Protein AF-0000000087522070 (afdb_homodimer)

Radius of gyration: 18.37 Å; Cα contacts (8 Å, |Δi|>4): 332; chains: 2; bounding box: 36×65×59 Å

Structure (mmCIF, N/CA/C/O backbone):
data_AF-0000000087522070-model_v1
#
loop_
_entity.id
_entity.type
_entity.pdbx_description
1 polymer 'Uncharacterized protein'
#
loop_
_atom_site.group_PDB
_atom_site.id
_atom_site.type_symbol
_atom_site.label_atom_id
_atom_site.label_alt_id
_atom_site.label_comp_id
_atom_site.label_asym_id
_atom_site.label_entity_id
_atom_site.label_seq_id
_atom_site.pdbx_PDB_ins_code
_atom_site.Cartn_x
_atom_site.Cartn_y
_atom_site.Cartn_z
_atom_site.occupancy
_atom_site.B_iso_or_equiv
_atom_site.auth_seq_id
_atom_site.auth_comp_id
_atom_site.auth_asym_id
_atom_site.auth_atom_id
_atom_site.pdbx_PDB_model_num
ATOM 1 N N . MET A 1 1 ? -22.328 -17.422 -13.617 1 18.83 1 MET A N 1
ATOM 2 C CA . MET A 1 1 ? -21.781 -16.062 -13.703 1 18.83 1 MET A CA 1
ATOM 3 C C . MET A 1 1 ? -21.109 -15.672 -12.391 1 18.83 1 MET A C 1
ATOM 5 O O . MET A 1 1 ? -21.766 -15.609 -11.344 1 18.83 1 MET A O 1
ATOM 9 N N . ALA A 1 2 ? -19.875 -16.109 -12.094 1 23.11 2 ALA A N 1
ATOM 10 C CA . ALA A 1 2 ? -19.172 -16.266 -10.82 1 23.11 2 ALA A CA 1
ATOM 11 C C . ALA A 1 2 ? -19 -14.914 -10.117 1 23.11 2 ALA A C 1
ATOM 13 O O . ALA A 1 2 ? -18.578 -13.938 -10.734 1 23.11 2 ALA A O 1
ATOM 14 N N . LYS A 1 3 ? -19.859 -14.688 -9.141 1 23.34 3 LYS A N 1
ATOM 15 C CA . LYS A 1 3 ? -19.906 -13.516 -8.273 1 23.34 3 LYS A CA 1
ATOM 16 C C . LYS A 1 3 ? -18.531 -13.172 -7.719 1 23.34 3 LYS A C 1
ATOM 18 O O . LYS A 1 3 ? -17.938 -13.961 -6.977 1 23.34 3 LYS A O 1
ATOM 23 N N . LYS A 1 4 ? -17.734 -12.531 -8.609 1 26.5 4 LYS A N 1
ATOM 24 C CA . LYS A 1 4 ? -16.391 -12.031 -8.398 1 26.5 4 LYS A CA 1
ATOM 25 C C . LYS A 1 4 ? -16.266 -11.312 -7.059 1 26.5 4 LYS A C 1
ATOM 27 O O . LYS A 1 4 ? -17.047 -10.391 -6.773 1 26.5 4 LYS A O 1
ATOM 32 N N . ASP A 1 5 ? -15.977 -12.016 -6.102 1 26.84 5 ASP A N 1
ATOM 33 C CA . ASP A 1 5 ? -15.844 -11.641 -4.699 1 26.84 5 ASP A CA 1
ATOM 34 C C . ASP A 1 5 ? -15.188 -10.266 -4.559 1 26.84 5 ASP A C 1
ATOM 36 O O . ASP A 1 5 ? -14.055 -10.07 -5.004 1 26.84 5 ASP A O 1
ATOM 40 N N . ASP A 1 6 ? -16.031 -9.25 -4.695 1 24.86 6 ASP A N 1
ATOM 41 C CA . ASP A 1 6 ? -15.891 -7.82 -4.426 1 24.86 6 ASP A CA 1
ATOM 42 C C . ASP A 1 6 ? -15.125 -7.578 -3.127 1 24.86 6 ASP A C 1
ATOM 44 O O . ASP A 1 6 ? -15.609 -7.914 -2.045 1 24.86 6 ASP A O 1
ATOM 48 N N . MET A 1 7 ? -13.883 -7.949 -3.012 1 27.05 7 MET A N 1
ATOM 49 C CA . MET A 1 7 ? -13.055 -7.539 -1.882 1 27.05 7 MET A CA 1
ATOM 50 C C . MET A 1 7 ? -13.438 -6.141 -1.407 1 27.05 7 MET A C 1
ATOM 52 O O . MET A 1 7 ? -13.281 -5.168 -2.146 1 27.05 7 MET A O 1
ATOM 56 N N . GLU A 1 8 ? -14.484 -6.074 -0.801 1 26.08 8 GLU A N 1
ATOM 57 C CA . GLU A 1 8 ? -15.016 -4.867 -0.175 1 26.08 8 GLU A CA 1
ATOM 58 C C . GLU A 1 8 ? -13.914 -4.09 0.541 1 26.08 8 GLU A C 1
ATOM 60 O O . GLU A 1 8 ? -13.312 -4.59 1.49 1 26.08 8 GLU A O 1
ATOM 65 N N . GLU A 1 9 ? -12.961 -3.459 -0.173 1 29.98 9 GLU A N 1
ATOM 66 C CA . GLU A 1 9 ? -12.047 -2.43 0.304 1 29.98 9 GLU A CA 1
ATOM 67 C C . GLU A 1 9 ? -12.742 -1.469 1.262 1 29.98 9 GLU A C 1
ATOM 69 O O . GLU A 1 9 ? -13.781 -0.902 0.93 1 29.98 9 GLU A O 1
ATOM 74 N N . ILE A 1 10 ? -12.703 -1.774 2.447 1 28.06 10 ILE A N 1
ATOM 75 C CA . ILE A 1 10 ? -13.234 -0.831 3.424 1 28.06 10 ILE A CA 1
ATOM 76 C C . ILE A 1 10 ? -12.742 0.579 3.098 1 28.06 10 ILE A C 1
ATOM 78 O O . ILE A 1 10 ? -11.555 0.88 3.24 1 28.06 10 ILE A O 1
ATOM 82 N N . ILE A 1 11 ? -13.23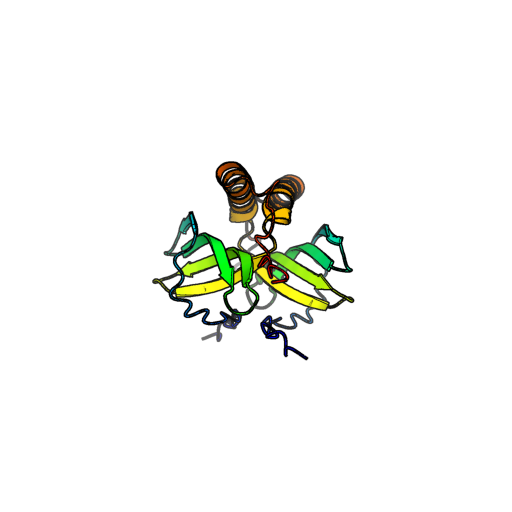4 1.045 2.021 1 30.27 11 ILE A N 1
ATOM 83 C CA . ILE A 1 11 ? -13.07 2.453 1.676 1 30.27 11 ILE A CA 1
ATOM 84 C C . ILE A 1 11 ? -13.703 3.326 2.76 1 30.27 11 ILE A C 1
ATOM 86 O O . ILE A 1 11 ? -14.922 3.316 2.945 1 30.27 11 ILE A O 1
ATOM 90 N N . ALA A 1 12 ? -13.125 3.371 3.838 1 29.05 12 ALA A N 1
ATOM 91 C CA . ALA A 1 12 ? -13.656 4.484 4.621 1 29.05 12 ALA A CA 1
ATOM 92 C C . ALA A 1 12 ? -13.875 5.715 3.746 1 29.05 12 ALA A C 1
ATOM 94 O O . ALA A 1 12 ? -13.031 6.047 2.908 1 29.05 12 ALA A O 1
ATOM 95 N N . ASP A 1 13 ? -15.055 5.898 3.322 1 31.75 13 ASP A N 1
ATOM 96 C CA . ASP A 1 13 ? -15.516 7.133 2.693 1 31.75 13 ASP A CA 1
ATOM 97 C C . ASP A 1 13 ? -14.875 8.352 3.35 1 31.75 13 ASP A C 1
ATOM 99 O O . ASP A 1 13 ? -15.352 8.828 4.383 1 31.75 13 ASP A O 1
ATOM 103 N N . ILE A 1 14 ? -13.586 8.438 3.49 1 34.44 14 ILE A N 1
ATOM 104 C CA . ILE A 1 14 ? -13.125 9.75 3.938 1 34.44 14 ILE A CA 1
ATOM 105 C C . ILE A 1 14 ? -13.734 10.844 3.057 1 34.44 14 ILE A C 1
ATOM 107 O O . ILE A 1 14 ? -13.43 10.922 1.865 1 34.44 14 ILE A O 1
ATOM 111 N N . ASP A 1 15 ? -14.938 11.023 2.947 1 35.97 15 ASP A N 1
ATOM 112 C CA . ASP A 1 15 ? -15.562 12.227 2.412 1 35.97 15 ASP A CA 1
ATOM 113 C C . ASP A 1 15 ? -14.672 13.445 2.623 1 35.97 15 ASP A C 1
ATOM 115 O O . ASP A 1 15 ? -15.156 14.578 2.703 1 35.97 15 ASP A O 1
ATOM 119 N N . ASP A 1 16 ? -13.422 13.383 3.258 1 41.25 16 ASP A N 1
ATOM 120 C CA . ASP A 1 16 ? -12.867 14.641 3.729 1 41.25 16 ASP A CA 1
ATOM 121 C C . ASP A 1 16 ? -12.57 15.578 2.561 1 41.25 16 ASP A C 1
ATOM 123 O O . ASP A 1 16 ? -11.898 15.195 1.602 1 41.25 16 ASP A O 1
ATOM 127 N N . ASP A 1 17 ? -13.344 16.438 2.299 1 44.5 17 ASP A N 1
ATOM 128 C CA . ASP A 1 17 ? -13.164 17.703 1.6 1 44.5 17 ASP A CA 1
ATOM 129 C C . ASP A 1 17 ? -11.703 18.141 1.626 1 44.5 17 ASP A C 1
ATOM 131 O O . ASP A 1 17 ? -11.375 19.25 1.217 1 44.5 17 ASP A O 1
ATOM 135 N N . ASP A 1 18 ? -10.781 17.453 2.381 1 56.94 18 ASP A N 1
ATOM 136 C CA . ASP A 1 18 ? -9.461 18.062 2.545 1 56.94 18 ASP A CA 1
ATOM 137 C C . ASP A 1 18 ? -8.531 17.641 1.409 1 56.94 18 ASP A C 1
ATOM 139 O O . ASP A 1 18 ? -8.406 16.469 1.093 1 56.94 18 ASP A O 1
ATOM 143 N N . THR A 1 19 ? -8.305 18.531 0.502 1 72.12 19 THR A N 1
ATOM 144 C CA . THR A 1 19 ? -7.344 18.469 -0.592 1 72.12 19 THR A CA 1
ATOM 145 C C . THR A 1 19 ? -5.988 17.984 -0.09 1 72.12 19 THR A C 1
ATOM 147 O O . THR A 1 19 ? -5.41 18.578 0.825 1 72.12 19 THR A O 1
ATOM 150 N N . PRO A 1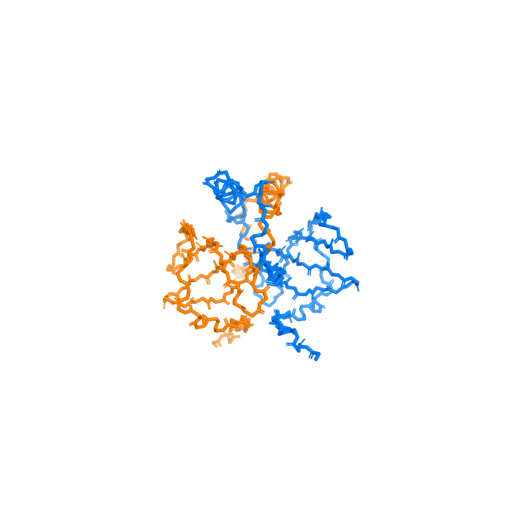 20 ? -5.625 16.875 -0.651 1 76.56 20 PRO A N 1
ATOM 151 C CA . PRO A 1 20 ? -4.289 16.422 -0.252 1 76.56 20 PRO A CA 1
ATOM 152 C C . PRO A 1 20 ? -3.213 17.484 -0.459 1 76.56 20 PRO A C 1
ATOM 154 O O . PRO A 1 20 ? -3.322 18.312 -1.369 1 76.56 20 PRO A O 1
ATOM 157 N N . THR A 1 21 ? -2.307 17.5 0.447 1 82.19 21 THR A N 1
ATOM 158 C CA . THR A 1 21 ? -1.188 18.438 0.354 1 82.19 21 THR A CA 1
ATOM 159 C C . THR A 1 21 ? -0.209 18 -0.731 1 82.19 21 THR A C 1
ATOM 161 O O . THR A 1 21 ? 0.577 18.812 -1.229 1 82.19 21 THR A O 1
ATOM 164 N N . ALA A 1 22 ? -0.174 16.75 -1.068 1 90.19 22 ALA A N 1
ATOM 165 C CA . ALA A 1 22 ? 0.637 16.172 -2.143 1 90.19 22 ALA A CA 1
ATOM 166 C C . ALA A 1 22 ? -0.07 14.992 -2.795 1 90.19 22 ALA A C 1
ATOM 168 O O . ALA A 1 22 ? -0.861 14.305 -2.148 1 90.19 22 ALA A O 1
ATOM 169 N N . TYR A 1 23 ? 0.266 14.859 -4.109 1 93.94 23 TYR A N 1
ATOM 170 C CA . TYR A 1 23 ? -0.464 13.844 -4.863 1 93.94 23 TYR A CA 1
ATOM 171 C C . TYR A 1 23 ? 0.323 13.414 -6.094 1 93.94 23 TYR A C 1
ATOM 173 O O . TYR A 1 23 ? 0.921 14.242 -6.781 1 93.94 23 TYR A O 1
ATOM 181 N N . THR A 1 24 ? 0.354 12.086 -6.34 1 95.75 24 THR A N 1
ATOM 182 C CA . THR A 1 24 ? 0.868 11.523 -7.59 1 95.75 24 THR A CA 1
ATOM 183 C C . THR A 1 24 ? 0.06 10.305 -8.008 1 95.75 24 THR A C 1
ATOM 185 O O . THR A 1 24 ? -0.548 9.633 -7.168 1 95.75 24 THR A O 1
ATOM 188 N N . GLU A 1 25 ? 0.059 10.039 -9.328 1 95.06 25 GLU A N 1
ATOM 189 C CA . GLU A 1 25 ? -0.688 8.898 -9.852 1 95.06 25 GLU A CA 1
ATOM 190 C C . GLU A 1 25 ? 0.214 7.977 -10.664 1 95.06 25 GLU A C 1
ATOM 192 O O . GLU A 1 25 ? 1.204 8.422 -11.25 1 95.06 25 GLU A O 1
ATOM 197 N N . ILE A 1 26 ? -0.117 6.688 -10.586 1 95.25 26 ILE A N 1
ATOM 198 C CA . ILE A 1 26 ? 0.488 5.645 -11.406 1 95.25 26 ILE A CA 1
ATOM 199 C C . ILE A 1 26 ? -0.576 5.008 -12.297 1 95.25 26 ILE A C 1
ATOM 201 O O . ILE A 1 26 ? -1.51 4.371 -11.805 1 95.25 26 ILE A O 1
ATOM 205 N N . LYS A 1 27 ? -0.344 5.152 -13.586 1 94.25 27 LYS A N 1
ATOM 206 C CA . LYS A 1 27 ? -1.288 4.527 -14.508 1 94.25 27 LYS A CA 1
ATOM 207 C C . LYS A 1 27 ? -1.027 3.027 -14.625 1 94.25 27 LYS A C 1
ATOM 209 O O . LYS A 1 27 ? 0.114 2.604 -14.82 1 94.25 27 LYS A O 1
ATOM 214 N N . MET A 1 28 ? -1.994 2.061 -14.477 1 90.25 28 MET A N 1
ATOM 215 C CA . MET A 1 28 ? -1.871 0.606 -14.508 1 90.25 28 MET A CA 1
ATOM 216 C C . MET A 1 28 ? -2.49 0.039 -15.781 1 90.25 28 MET A C 1
ATOM 218 O O . MET A 1 28 ? -2.291 -1.133 -16.109 1 90.25 28 MET A O 1
ATOM 222 N N . GLY A 1 29 ? -3.371 0.728 -16.516 1 86.69 29 GLY A N 1
ATOM 223 C CA . GLY A 1 29 ? -4.109 0.242 -17.672 1 86.69 29 GLY A CA 1
ATOM 224 C C . GLY A 1 29 ? -5.535 -0.156 -17.344 1 86.69 29 GLY A C 1
ATOM 225 O O . GLY A 1 29 ? -5.898 -0.275 -16.172 1 86.69 29 GLY A O 1
ATOM 226 N N . GLY A 1 30 ? -6.441 -0.301 -18.344 1 91.25 30 GLY A N 1
ATOM 227 C CA . GLY A 1 30 ? -7.824 -0.722 -18.188 1 91.25 30 GLY A CA 1
ATOM 228 C C . GLY A 1 30 ? -8.656 0.24 -17.359 1 91.25 30 GLY A C 1
ATOM 229 O O . GLY A 1 30 ? -9.555 -0.177 -16.641 1 91.25 30 GLY A O 1
ATOM 230 N N . GLY A 1 31 ? -8.219 1.461 -17.266 1 93.19 31 GLY A N 1
ATOM 231 C CA . GLY A 1 31 ? -8.969 2.457 -16.516 1 93.19 31 GLY A CA 1
ATOM 232 C C . GLY A 1 31 ? -8.594 2.504 -15.047 1 93.19 31 GLY A C 1
ATOM 233 O O . GLY A 1 31 ? -9.172 3.266 -14.281 1 93.19 31 GLY A O 1
ATOM 234 N N . TRP A 1 32 ? -7.613 1.713 -14.711 1 93.31 32 TRP A N 1
ATOM 235 C CA . TRP A 1 32 ? -7.16 1.685 -13.32 1 93.31 32 TRP A CA 1
ATOM 236 C C . TRP A 1 32 ? -5.949 2.594 -13.133 1 93.31 32 TRP A C 1
ATOM 238 O O . TRP A 1 32 ? -5.121 2.738 -14.031 1 93.31 32 TRP A O 1
ATOM 248 N N . TYR A 1 33 ? -5.859 3.227 -11.906 1 94.88 33 TYR A N 1
ATOM 249 C CA . TYR A 1 33 ? -4.625 3.885 -11.492 1 94.88 33 TYR A CA 1
ATOM 250 C C . TYR A 1 33 ? -4.426 3.771 -9.984 1 94.88 33 TYR A C 1
ATOM 252 O O . TYR A 1 33 ? -5.379 3.512 -9.242 1 94.88 33 TYR A O 1
ATOM 260 N N . MET A 1 34 ? -3.24 3.842 -9.57 1 96.56 34 MET A N 1
ATOM 261 C CA . MET A 1 34 ? -2.896 4.02 -8.164 1 96.56 34 MET A CA 1
ATOM 262 C C . MET A 1 34 ? -2.568 5.477 -7.859 1 96.56 34 MET A C 1
ATOM 264 O O . MET A 1 34 ? -2.037 6.188 -8.711 1 96.56 34 MET A O 1
ATOM 268 N N . ALA A 1 35 ? -2.941 5.879 -6.73 1 96.38 35 ALA A N 1
ATOM 269 C CA . ALA A 1 35 ? -2.586 7.227 -6.293 1 96.38 35 ALA A CA 1
ATOM 270 C C . ALA A 1 35 ? -1.882 7.195 -4.938 1 96.38 35 ALA A C 1
ATOM 272 O O . ALA A 1 35 ? -2.164 6.328 -4.105 1 96.38 35 ALA A O 1
ATOM 273 N N . ILE A 1 36 ? -0.966 8.062 -4.766 1 97.5 36 ILE A N 1
ATOM 274 C CA . ILE A 1 36 ? -0.305 8.336 -3.492 1 97.5 36 ILE A CA 1
ATOM 275 C C . ILE A 1 36 ? -0.569 9.773 -3.074 1 97.5 36 ILE A C 1
ATOM 277 O O . ILE A 1 36 ? -0.371 10.703 -3.861 1 97.5 36 ILE A O 1
ATOM 281 N N . SER A 1 37 ? -1.023 9.93 -1.915 1 96.5 37 SER A N 1
ATOM 282 C CA . SER A 1 37 ? -1.329 11.281 -1.464 1 96.5 37 SER A CA 1
ATOM 283 C C . SER A 1 37 ? -0.924 11.484 -0.008 1 96.5 37 SER A C 1
ATOM 285 O O . SER A 1 37 ? -0.853 10.523 0.761 1 96.5 37 SER A O 1
ATOM 287 N N . LEU A 1 38 ? -0.618 12.68 0.302 1 94.94 38 LEU A N 1
ATOM 288 C CA . LEU A 1 38 ? -0.453 13.109 1.688 1 94.94 38 LEU A CA 1
ATOM 289 C C . LEU A 1 38 ? -1.742 13.719 2.225 1 94.94 38 LEU A C 1
ATOM 291 O O . LEU A 1 38 ? -2.184 14.766 1.743 1 94.94 38 LEU A O 1
ATOM 295 N N . GLU A 1 39 ? -2.268 13.031 3.223 1 90.88 39 GLU A N 1
ATOM 296 C CA . GLU A 1 39 ? -3.566 13.414 3.768 1 90.88 39 GLU A CA 1
ATOM 297 C C . GLU A 1 39 ? -3.439 13.898 5.207 1 90.88 39 GLU A C 1
ATOM 299 O O . GLU A 1 39 ? -2.412 13.688 5.855 1 90.88 39 GLU A O 1
ATOM 304 N N . ARG A 1 40 ? -4.48 14.562 5.594 1 86.69 40 ARG A N 1
ATOM 305 C CA . ARG A 1 40 ? -4.559 15.008 6.984 1 86.69 40 ARG A CA 1
ATOM 306 C C . ARG A 1 40 ? -5.879 14.578 7.617 1 86.69 40 ARG A C 1
ATOM 308 O O . ARG A 1 40 ? -6.941 14.727 7.008 1 86.69 40 ARG A O 1
ATOM 315 N N . SER A 1 41 ? -5.727 13.969 8.758 1 81.44 41 SER A N 1
ATOM 316 C CA . SER A 1 41 ? -6.914 13.617 9.523 1 81.44 41 SER A CA 1
ATOM 317 C C . SER A 1 41 ? -7.301 14.727 10.492 1 81.44 41 SER A C 1
ATOM 319 O O . SER A 1 41 ? -6.516 15.094 11.367 1 81.44 41 SER A O 1
ATOM 321 N N . GLU A 1 42 ? -8.445 15.258 10.367 1 76.31 42 GLU A N 1
ATOM 322 C CA . GLU A 1 42 ? -8.922 16.281 11.297 1 76.31 42 GLU A CA 1
ATOM 323 C C . GLU A 1 42 ? -9.203 15.68 12.672 1 76.31 42 GLU A C 1
ATOM 325 O O . GLU A 1 42 ? -8.961 16.328 13.695 1 76.31 42 GLU A O 1
ATOM 330 N N . ARG A 1 43 ? -9.773 14.523 12.625 1 81.31 43 ARG A N 1
ATOM 331 C CA . ARG A 1 43 ? -10.148 13.859 13.867 1 81.31 43 ARG A CA 1
ATOM 332 C C . ARG A 1 43 ? -8.922 13.609 14.742 1 81.31 43 ARG A C 1
ATOM 334 O O . ARG A 1 43 ? -8.977 13.812 15.953 1 81.31 43 ARG A O 1
ATOM 341 N N . PHE A 1 44 ? -7.816 13.273 14.195 1 76.75 44 PHE A N 1
ATOM 342 C CA . PHE A 1 44 ? -6.641 12.883 14.969 1 76.75 44 PHE A CA 1
ATOM 343 C C . PHE A 1 44 ? -5.539 13.93 14.844 1 76.75 44 PHE A C 1
ATOM 345 O O . PHE A 1 44 ? -4.484 13.805 15.469 1 76.75 44 PHE A O 1
ATOM 352 N N . ASP A 1 45 ? -5.852 14.922 14.008 1 81.44 45 ASP A N 1
ATOM 353 C CA . ASP A 1 45 ? -4.871 15.969 13.75 1 81.44 45 ASP A CA 1
ATOM 354 C C . ASP A 1 45 ? -3.52 15.375 13.359 1 81.44 45 ASP A C 1
ATOM 356 O O . ASP A 1 45 ? -2.49 15.727 13.938 1 81.44 45 ASP A O 1
ATOM 360 N N . LYS A 1 46 ? -3.539 14.367 12.438 1 84.19 46 LYS A N 1
ATOM 361 C CA . LYS A 1 46 ? -2.332 13.688 11.969 1 84.19 46 LYS A CA 1
ATOM 362 C C . LYS A 1 46 ? -2.293 13.625 10.445 1 84.19 46 LYS A C 1
ATOM 364 O O . LYS A 1 46 ? -3.34 13.594 9.797 1 84.19 46 LYS A O 1
ATOM 369 N N . GLU A 1 47 ? -1.093 13.641 10.008 1 88.88 47 GLU A N 1
ATOM 370 C CA . GLU A 1 47 ? -0.879 13.438 8.578 1 88.88 47 GLU A CA 1
ATOM 371 C C . GLU A 1 47 ? -0.493 11.992 8.273 1 88.88 47 GLU A C 1
ATOM 373 O O . GLU A 1 47 ? 0.162 11.336 9.086 1 88.88 47 GLU A O 1
ATOM 378 N N . TYR A 1 48 ? -0.896 11.555 7.152 1 92.31 48 TYR A N 1
ATOM 379 C CA . TYR A 1 48 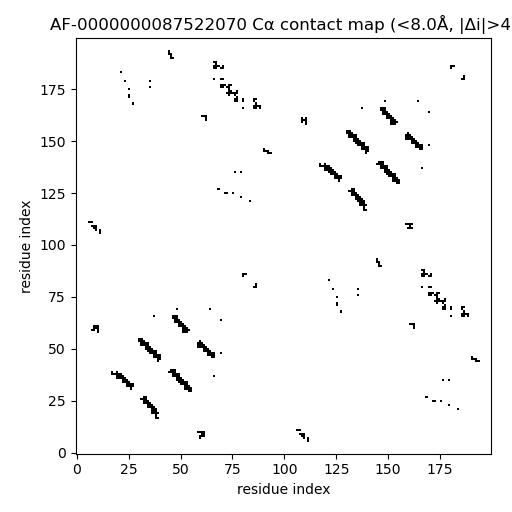? -0.552 10.203 6.73 1 92.31 48 TYR A CA 1
ATOM 380 C C . TYR A 1 48 ? -0.467 10.109 5.215 1 92.31 48 TYR A C 1
ATOM 382 O O . TYR A 1 48 ? -0.952 10.992 4.504 1 92.31 48 TYR A O 1
ATOM 390 N N . VAL A 1 49 ? 0.15 9.156 4.781 1 95.5 49 VAL A N 1
ATOM 391 C CA . VAL A 1 49 ? 0.195 8.836 3.359 1 95.5 49 VAL A CA 1
ATOM 392 C C . VAL A 1 49 ? -0.88 7.805 3.025 1 95.5 49 VAL A C 1
ATOM 394 O O . VAL A 1 49 ? -1.061 6.828 3.756 1 95.5 49 VAL A O 1
ATOM 397 N N . GLU A 1 50 ? -1.605 8.102 1.989 1 95.75 50 GLU A N 1
ATOM 398 C CA . GLU A 1 50 ? -2.588 7.141 1.495 1 95.75 50 GLU A CA 1
ATOM 399 C C . GLU A 1 50 ? -2.18 6.586 0.133 1 95.75 50 GLU A C 1
ATOM 401 O O . GLU A 1 50 ? -1.826 7.348 -0.772 1 95.75 50 GLU A O 1
ATOM 406 N N . ILE A 1 51 ? -2.137 5.273 -0.006 1 97.06 51 ILE A N 1
ATOM 407 C CA . ILE A 1 51 ? -2.066 4.582 -1.29 1 97.06 51 ILE A CA 1
ATOM 408 C C . ILE A 1 51 ? -3.455 4.086 -1.686 1 97.06 51 ILE A C 1
ATOM 410 O O . ILE A 1 51 ? -4.133 3.422 -0.898 1 97.06 51 ILE A O 1
ATOM 414 N N . SER A 1 52 ? -3.887 4.41 -2.877 1 96.31 52 SER A N 1
ATOM 415 C CA . SER A 1 52 ? -5.223 3.977 -3.277 1 96.31 52 SER A CA 1
ATOM 416 C C . SER A 1 52 ? -5.219 3.418 -4.695 1 96.31 52 SER A C 1
ATOM 418 O O . SER A 1 52 ? -4.336 3.738 -5.496 1 96.31 52 SER A O 1
ATOM 420 N N . LYS A 1 53 ? -6.094 2.555 -4.902 1 94.94 53 LYS A N 1
ATOM 421 C CA . LYS A 1 53 ? -6.457 2.1 -6.242 1 94.94 53 LYS A CA 1
ATOM 422 C C . LYS A 1 53 ? -7.781 2.709 -6.691 1 94.94 53 LYS A C 1
ATOM 424 O O . LYS A 1 53 ? -8.773 2.652 -5.961 1 94.94 53 LYS A O 1
ATOM 429 N N . GLU A 1 54 ? -7.75 3.193 -7.867 1 93.38 54 GLU A N 1
ATOM 430 C CA . GLU A 1 54 ? -8.922 3.947 -8.312 1 93.38 54 GLU A CA 1
ATOM 431 C C . GLU A 1 54 ? -9.328 3.549 -9.727 1 93.38 54 GLU A C 1
ATOM 433 O O . GLU A 1 54 ? -8.477 3.234 -10.562 1 93.38 54 GLU A O 1
ATOM 438 N N . ARG A 1 55 ? -10.625 3.512 -9.914 1 94 55 ARG A N 1
ATOM 439 C CA . ARG A 1 55 ? -11.211 3.285 -11.227 1 94 55 ARG A CA 1
ATOM 440 C C . ARG A 1 55 ? -12.539 4.031 -11.367 1 94 55 ARG A C 1
ATOM 442 O O . ARG A 1 55 ? -13.336 4.066 -10.438 1 94 55 ARG A O 1
ATOM 449 N N . ALA A 1 56 ? -12.742 4.617 -12.547 1 92.88 56 ALA A N 1
ATOM 450 C CA . ALA A 1 56 ? -13.977 5.332 -12.844 1 92.88 56 ALA A CA 1
ATOM 451 C C . ALA A 1 56 ? -14.273 6.391 -11.789 1 92.88 56 ALA A C 1
ATOM 453 O O . ALA A 1 56 ? -15.414 6.547 -11.352 1 92.88 56 ALA A O 1
ATOM 454 N N . GLY A 1 57 ? -13.258 7.008 -11.219 1 87.31 57 GLY A N 1
ATOM 455 C CA . GLY A 1 57 ? -13.383 8.141 -10.312 1 87.31 57 GLY A CA 1
ATOM 456 C C . GLY A 1 57 ? -13.648 7.734 -8.883 1 87.31 57 GLY A C 1
ATOM 457 O O . GLY A 1 57 ? -13.898 8.586 -8.023 1 87.31 57 GLY A O 1
ATOM 458 N N . LYS A 1 58 ? -13.547 6.414 -8.625 1 93.75 58 LYS A N 1
ATOM 459 C CA . LYS A 1 58 ? -13.836 5.922 -7.281 1 93.75 58 LYS A CA 1
ATOM 460 C C . LYS A 1 58 ? -12.664 5.117 -6.727 1 93.75 58 LYS A C 1
ATOM 462 O O . LYS A 1 58 ? -12.062 4.309 -7.441 1 93.75 58 LYS A O 1
ATOM 467 N N . LYS A 1 59 ? -12.414 5.371 -5.508 1 91.19 59 LYS A N 1
ATOM 468 C CA . LYS A 1 59 ? -11.414 4.566 -4.812 1 91.19 59 LYS A CA 1
ATOM 469 C C . LYS A 1 59 ? -11.969 3.189 -4.457 1 91.19 59 LYS A C 1
ATOM 471 O O . LYS A 1 59 ? -13.031 3.08 -3.846 1 91.19 59 LYS A O 1
ATOM 476 N N . ARG A 1 60 ? -11.219 2.215 -4.855 1 91.94 60 ARG A N 1
ATOM 477 C CA . ARG A 1 60 ? -11.68 0.851 -4.625 1 91.94 60 ARG A CA 1
ATOM 478 C C . ARG A 1 60 ? -10.906 0.196 -3.482 1 91.94 60 ARG A C 1
ATOM 480 O O . ARG A 1 60 ? -11.367 -0.79 -2.902 1 91.94 60 ARG A O 1
ATOM 487 N N . ALA A 1 61 ? -9.758 0.633 -3.252 1 92.81 61 ALA A N 1
ATOM 488 C CA . ALA A 1 61 ? -8.93 0.165 -2.146 1 92.81 61 ALA A CA 1
ATOM 489 C C . ALA A 1 61 ? -8.023 1.281 -1.629 1 92.81 61 ALA A C 1
ATOM 491 O O . ALA A 1 61 ? -7.676 2.201 -2.373 1 92.81 61 ALA A O 1
ATOM 492 N N . ARG A 1 62 ? -7.684 1.19 -0.352 1 95 62 ARG A N 1
ATOM 493 C CA . ARG A 1 62 ? -6.82 2.182 0.278 1 95 62 ARG A CA 1
ATOM 494 C C . ARG A 1 62 ? -5.895 1.529 1.301 1 95 62 ARG A C 1
ATOM 496 O O . ARG A 1 62 ? -6.254 0.53 1.925 1 95 62 ARG A O 1
ATOM 503 N N . PHE A 1 63 ? -4.793 2.143 1.451 1 95.69 63 PHE A N 1
ATOM 504 C CA . PHE A 1 63 ? -3.801 1.765 2.451 1 95.69 63 PHE A CA 1
ATOM 505 C C . PHE A 1 63 ? -3.102 2.996 3.014 1 95.69 63 PHE A C 1
ATOM 507 O O . PHE A 1 63 ? -2.498 3.77 2.266 1 95.69 63 PHE A O 1
ATOM 514 N N . ASN A 1 64 ? -3.24 3.117 4.23 1 93.75 64 ASN A N 1
ATOM 515 C CA . ASN A 1 64 ? -2.672 4.285 4.898 1 93.75 64 ASN A CA 1
ATOM 516 C C . ASN A 1 64 ? -1.439 3.918 5.719 1 93.75 64 ASN A C 1
ATOM 518 O O . ASN A 1 64 ? -1.413 2.873 6.371 1 93.75 64 ASN A O 1
ATOM 522 N N . LEU A 1 65 ? -0.478 4.883 5.676 1 92.69 65 LEU A N 1
ATOM 523 C CA . LEU A 1 65 ? 0.702 4.645 6.5 1 92.69 65 LEU A CA 1
ATOM 524 C C . LEU A 1 65 ? 1.299 5.961 6.984 1 92.69 65 LEU A C 1
ATOM 526 O O . LEU A 1 65 ? 1.027 7.02 6.41 1 92.69 65 LEU A O 1
ATOM 530 N N . SER A 1 66 ? 2.045 5.797 7.992 1 91.81 66 SER A N 1
ATOM 531 C CA . SER A 1 66 ? 2.799 6.949 8.477 1 91.81 66 SER A CA 1
ATOM 532 C C . SER A 1 66 ? 3.787 7.445 7.426 1 91.81 66 SER A C 1
ATOM 534 O O . SER A 1 66 ? 4.445 6.645 6.758 1 91.81 66 SER A O 1
ATOM 536 N N . PRO A 1 67 ? 3.889 8.719 7.309 1 94.88 67 PRO A N 1
ATOM 537 C CA . PRO A 1 67 ? 4.809 9.273 6.316 1 94.88 67 PRO A CA 1
ATOM 538 C C . PRO A 1 67 ? 6.246 8.789 6.504 1 94.88 67 PRO A C 1
ATOM 540 O O . PRO A 1 67 ? 6.961 8.578 5.52 1 94.88 67 PRO A O 1
ATOM 543 N N . LYS A 1 68 ? 6.641 8.523 7.715 1 92.81 68 LYS A N 1
ATOM 544 C CA . LYS A 1 68 ? 8.023 8.156 8 1 92.81 68 LYS A CA 1
ATOM 545 C C . LYS A 1 68 ? 8.344 6.773 7.434 1 92.81 68 LYS A C 1
ATOM 547 O O . LYS A 1 68 ? 9.516 6.402 7.32 1 92.81 68 LYS A O 1
ATOM 552 N N . HIS A 1 69 ? 7.324 6.047 7.062 1 95.19 69 HIS A N 1
ATOM 553 C CA . HIS A 1 69 ? 7.559 4.688 6.59 1 95.19 69 HIS A CA 1
ATOM 554 C C . HIS A 1 69 ? 7.395 4.598 5.074 1 95.19 69 HIS A C 1
ATOM 556 O O . HIS A 1 69 ? 7.516 3.518 4.496 1 95.19 69 HIS A O 1
ATOM 562 N N . THR A 1 70 ? 7.156 5.676 4.445 1 97.12 70 THR A N 1
ATOM 563 C CA . THR A 1 70 ? 6.859 5.68 3.02 1 97.12 70 THR A CA 1
ATOM 564 C C . THR A 1 70 ? 8.062 5.211 2.213 1 97.12 70 THR A C 1
ATOM 566 O O . THR A 1 70 ? 7.953 4.301 1.387 1 97.12 70 THR A O 1
ATOM 569 N N . ARG A 1 71 ? 9.266 5.734 2.527 1 97.75 71 ARG A N 1
ATOM 570 C CA . ARG A 1 71 ? 10.469 5.375 1.775 1 97.75 71 ARG A CA 1
ATOM 571 C C . ARG A 1 71 ? 10.836 3.912 1.996 1 97.75 71 ARG A C 1
ATOM 573 O O . ARG A 1 71 ? 11.141 3.193 1.042 1 97.75 71 ARG A O 1
ATOM 580 N N . VAL A 1 72 ? 10.75 3.48 3.244 1 97.38 72 VAL A N 1
ATOM 581 C CA . VAL A 1 72 ? 11.18 2.121 3.559 1 97.38 72 VAL A CA 1
ATOM 582 C C . VAL A 1 72 ? 10.242 1.119 2.887 1 97.38 72 VAL A C 1
ATOM 584 O O . VAL A 1 72 ? 10.672 0.057 2.436 1 97.38 72 VAL A O 1
ATOM 587 N N . LEU A 1 73 ? 8.969 1.433 2.836 1 97.88 73 LEU A N 1
ATOM 588 C CA . LEU A 1 73 ? 8.055 0.563 2.104 1 97.88 73 LEU A CA 1
ATOM 589 C C . LEU A 1 73 ? 8.414 0.521 0.622 1 97.88 73 LEU A C 1
ATOM 591 O O . LEU A 1 73 ? 8.43 -0.551 0.012 1 97.88 73 LEU A O 1
ATOM 595 N N . GLY A 1 74 ? 8.664 1.675 0.036 1 98.5 74 GLY A N 1
ATOM 596 C CA . GLY A 1 74 ? 9.07 1.718 -1.359 1 98.5 74 GLY A CA 1
ATOM 597 C C . GLY A 1 74 ? 10.297 0.872 -1.649 1 98.5 74 GLY A C 1
ATOM 598 O O . GLY A 1 74 ? 10.305 0.094 -2.605 1 98.5 74 GLY A O 1
ATOM 599 N N . GLU A 1 75 ? 11.273 0.97 -0.804 1 98.38 75 GLU A N 1
ATOM 600 C CA . GLU A 1 75 ? 12.5 0.195 -0.958 1 98.38 75 GLU A CA 1
ATOM 601 C C . GLU A 1 75 ? 12.227 -1.302 -0.837 1 98.38 75 GLU A C 1
ATOM 603 O O . GLU A 1 75 ? 12.766 -2.1 -1.611 1 98.38 75 GLU A O 1
ATOM 608 N N . ALA A 1 76 ? 11.445 -1.637 0.084 1 98.31 76 ALA A N 1
ATOM 609 C CA . ALA A 1 76 ? 11.125 -3.045 0.299 1 98.31 76 ALA A CA 1
ATOM 610 C C . ALA A 1 76 ? 10.359 -3.619 -0.892 1 98.31 76 ALA A C 1
ATOM 612 O O . ALA A 1 76 ? 10.586 -4.77 -1.283 1 98.31 76 ALA A O 1
ATOM 613 N N . LEU A 1 77 ? 9.492 -2.834 -1.448 1 98.31 77 LEU A N 1
ATOM 614 C CA . LEU A 1 77 ? 8.734 -3.285 -2.611 1 98.31 77 LEU A CA 1
ATOM 615 C C . LEU A 1 77 ? 9.656 -3.525 -3.801 1 98.31 77 LEU A C 1
ATOM 617 O O . LEU A 1 77 ? 9.508 -4.516 -4.52 1 98.31 77 LEU A O 1
ATOM 621 N N . ILE A 1 78 ? 10.625 -2.648 -3.998 1 98.19 78 ILE A N 1
ATOM 622 C CA . ILE A 1 78 ? 11.57 -2.809 -5.098 1 98.19 78 ILE A CA 1
ATOM 623 C C . ILE A 1 78 ? 12.414 -4.066 -4.879 1 98.19 78 ILE A C 1
ATOM 625 O O . ILE A 1 78 ? 12.57 -4.883 -5.789 1 98.19 78 ILE A O 1
ATOM 629 N N . ARG A 1 79 ? 12.898 -4.203 -3.668 1 98.12 79 ARG A N 1
ATOM 630 C CA . ARG A 1 79 ? 13.688 -5.391 -3.355 1 98.12 79 ARG A CA 1
ATOM 631 C C . ARG A 1 79 ? 12.859 -6.66 -3.541 1 98.12 79 ARG A C 1
ATOM 633 O O . ARG A 1 79 ? 13.344 -7.648 -4.09 1 98.12 79 ARG A O 1
ATOM 640 N N . PHE A 1 80 ? 11.578 -6.648 -3.055 1 97.69 80 PHE A N 1
ATOM 641 C CA . PHE A 1 80 ? 10.688 -7.793 -3.176 1 97.69 80 PHE A CA 1
ATOM 642 C C . PHE A 1 80 ? 10.453 -8.148 -4.641 1 97.69 80 PHE A C 1
ATOM 644 O O . PHE A 1 80 ? 10.461 -9.32 -5.008 1 97.69 80 PHE A O 1
ATOM 651 N N . ALA A 1 81 ? 10.25 -7.141 -5.434 1 97.25 81 ALA A N 1
ATOM 652 C CA . ALA A 1 81 ? 10.062 -7.355 -6.867 1 97.25 81 ALA A CA 1
ATOM 653 C C . ALA A 1 81 ? 11.305 -7.98 -7.5 1 97.25 81 ALA A C 1
ATOM 655 O O . ALA A 1 81 ? 11.195 -8.906 -8.312 1 97.25 81 ALA A O 1
ATOM 656 N N . ASP A 1 82 ? 12.469 -7.508 -7.141 1 96.62 82 ASP A N 1
ATOM 657 C CA . ASP A 1 82 ? 13.719 -8.016 -7.676 1 96.62 82 ASP A CA 1
ATOM 658 C C . ASP A 1 82 ? 13.945 -9.469 -7.262 1 96.62 82 ASP A C 1
ATOM 660 O O . ASP A 1 82 ? 14.281 -10.32 -8.094 1 96.62 82 ASP A O 1
ATOM 664 N N . GLU A 1 83 ? 13.711 -9.719 -6.031 1 95.75 83 GLU A N 1
ATOM 665 C CA . GLU A 1 83 ? 13.992 -11.031 -5.477 1 95.75 83 GLU A CA 1
ATOM 666 C C . GLU A 1 83 ? 13.047 -12.086 -6.047 1 95.75 83 GLU A C 1
ATOM 668 O O . GLU A 1 83 ? 13.383 -13.273 -6.086 1 95.75 83 GLU A O 1
ATOM 673 N N . ASN A 1 84 ? 11.898 -11.641 -6.492 1 94.44 84 ASN A N 1
ATOM 674 C CA . ASN A 1 84 ? 10.906 -12.602 -6.957 1 94.44 84 ASN A CA 1
ATOM 675 C C . ASN A 1 84 ? 10.633 -12.445 -8.453 1 94.44 84 ASN A C 1
ATOM 677 O O . ASN A 1 84 ? 9.695 -13.047 -8.984 1 94.44 84 ASN A O 1
ATOM 681 N N . ASP A 1 85 ? 11.367 -11.688 -9.148 1 94.19 85 ASP A N 1
ATOM 682 C CA . ASP A 1 85 ? 11.312 -11.469 -10.594 1 94.19 85 ASP A CA 1
ATOM 683 C C . ASP A 1 85 ? 9.898 -11.078 -11.031 1 94.19 85 ASP A C 1
ATOM 685 O O . ASP A 1 85 ? 9.352 -11.656 -11.969 1 94.19 85 ASP A O 1
ATOM 689 N N . LEU A 1 86 ? 9.375 -10.039 -10.32 1 95 86 LEU A N 1
ATOM 690 C CA . LEU A 1 86 ? 7.973 -9.734 -10.555 1 95 86 LEU A CA 1
ATOM 691 C C . LEU A 1 86 ? 7.805 -8.898 -11.82 1 95 86 LEU A C 1
ATOM 693 O O . LEU A 1 86 ? 6.703 -8.797 -12.367 1 95 86 LEU A O 1
ATOM 697 N N . ASP A 1 87 ? 8.805 -8.312 -12.305 1 91.06 87 ASP A N 1
ATOM 698 C CA . ASP A 1 87 ? 8.727 -7.547 -13.547 1 91.06 87 ASP A CA 1
ATOM 699 C C . ASP A 1 87 ? 8.438 -8.461 -14.734 1 91.06 87 ASP A C 1
ATOM 701 O O . ASP A 1 87 ? 7.895 -8.023 -15.75 1 91.06 87 ASP A O 1
ATOM 705 N N . ASN A 1 88 ? 8.812 -9.68 -14.617 1 85.88 88 ASN A N 1
ATOM 706 C CA . ASN A 1 88 ? 8.594 -10.68 -15.656 1 85.88 88 ASN A CA 1
ATOM 707 C C . ASN A 1 88 ? 7.504 -11.672 -15.258 1 85.88 88 ASN A C 1
ATOM 709 O O . ASN A 1 88 ? 7.5 -12.812 -15.719 1 85.88 88 ASN A O 1
ATOM 713 N N . PHE A 1 89 ? 6.73 -11.172 -14.383 1 81.56 89 PHE A N 1
ATOM 714 C CA . PHE A 1 89 ? 5.715 -12.062 -13.82 1 81.56 89 PHE A CA 1
ATOM 715 C C . PHE A 1 89 ? 4.727 -12.492 -14.891 1 81.56 89 PHE A C 1
ATOM 717 O O . PHE A 1 89 ? 4.129 -11.656 -15.57 1 81.56 89 PHE A O 1
ATOM 724 N N . VAL A 1 90 ? 4.664 -13.75 -15.195 1 70 90 VAL A N 1
ATOM 725 C CA . VAL A 1 90 ? 3.68 -14.359 -16.078 1 70 90 VAL A CA 1
ATOM 726 C C . VAL A 1 90 ? 2.662 -15.148 -15.258 1 70 90 VAL A C 1
ATOM 728 O O . VAL A 1 90 ? 3.033 -16.016 -14.469 1 70 90 VAL A O 1
ATOM 731 N N . SER A 1 91 ? 1.464 -14.531 -15.133 1 63.94 91 SER A N 1
ATOM 732 C CA . SER A 1 91 ? 0.447 -15.203 -14.328 1 63.94 91 SER A CA 1
ATOM 733 C C . SER A 1 91 ? 0.298 -16.672 -14.742 1 63.94 91 SER A C 1
ATOM 735 O O . SER A 1 91 ? 0.323 -16.984 -15.93 1 63.94 91 SER A O 1
ATOM 737 N N . LYS A 1 92 ? 0.675 -17.625 -13.992 1 57.5 92 LYS A N 1
ATOM 738 C CA . LYS A 1 92 ? 0.469 -19.031 -14.328 1 57.5 92 LYS A CA 1
ATOM 739 C C . LYS A 1 92 ? -1.004 -19.312 -14.594 1 57.5 92 LYS A C 1
ATOM 741 O O . LYS A 1 92 ? -1.823 -19.297 -13.672 1 57.5 92 LYS A O 1
ATOM 746 N N . SER A 1 93 ? -1.611 -18.734 -15.531 1 49.94 93 SER A N 1
ATOM 747 C CA . SER A 1 93 ? -2.918 -19.25 -15.93 1 49.94 93 SER A CA 1
ATOM 748 C C . SER A 1 93 ? -2.906 -20.781 -16.031 1 49.94 93 SER A C 1
ATOM 750 O O . SER A 1 93 ? -1.873 -21.375 -16.344 1 49.94 93 SER A O 1
ATOM 752 N N . SER A 1 94 ? -3.879 -21.484 -15.5 1 45.03 94 SER A N 1
ATOM 753 C CA . SER A 1 94 ? -4.199 -22.875 -15.789 1 45.03 94 SER A CA 1
ATOM 754 C C . SER A 1 94 ? -4.125 -23.156 -17.297 1 45.03 94 SER A C 1
ATOM 756 O O . SER A 1 94 ? -4.801 -22.5 -18.078 1 45.03 94 SER A O 1
ATOM 758 N N . SER A 1 95 ? -3.09 -23.547 -17.844 1 40.59 95 SER A N 1
ATOM 759 C CA . SER A 1 95 ? -3.24 -24.312 -19.078 1 40.59 95 SER A CA 1
ATOM 760 C C . SER A 1 95 ? -4.402 -25.297 -18.984 1 40.59 95 SER A C 1
ATOM 762 O O . SER A 1 95 ? -4.312 -26.297 -18.266 1 40.59 95 SER A O 1
ATOM 764 N N . LYS A 1 96 ? -5.688 -25.078 -19.062 1 41.47 96 LYS A N 1
ATOM 765 C CA . LYS A 1 96 ? -6.559 -26.062 -19.688 1 41.47 96 LYS A CA 1
ATOM 766 C C . LYS A 1 96 ? -5.906 -26.672 -20.922 1 41.47 96 LYS A C 1
ATOM 768 O O . LYS A 1 96 ? -5.684 -25.984 -21.922 1 41.47 96 LYS A O 1
ATOM 773 N N . GLU A 1 97 ? -5.004 -27.531 -20.844 1 36.59 97 GLU A N 1
ATOM 774 C CA . GLU A 1 97 ? -4.906 -28.562 -21.875 1 36.59 97 GLU A CA 1
ATOM 775 C C . GLU A 1 97 ? -6.277 -28.906 -22.438 1 36.59 97 GLU A C 1
ATOM 777 O O . GLU A 1 97 ? -7.195 -29.25 -21.688 1 36.59 97 GLU A O 1
ATOM 782 N N . ASP A 1 98 ? -6.734 -28.312 -23.578 1 35.19 98 ASP A N 1
ATOM 783 C CA . ASP A 1 98 ? -7.551 -29.031 -24.547 1 35.19 98 ASP A CA 1
ATOM 784 C C . ASP A 1 98 ? -7.188 -30.516 -24.578 1 35.19 98 ASP A C 1
ATOM 786 O O . ASP A 1 98 ? -6.105 -30.891 -25.031 1 35.19 98 ASP A O 1
ATOM 790 N N . ASP A 1 99 ? -7.324 -31.281 -23.609 1 32.16 99 ASP A N 1
ATOM 791 C CA . ASP A 1 99 ? -7.477 -32.688 -24 1 32.16 99 ASP A CA 1
ATOM 792 C C . ASP A 1 99 ? -8.359 -32.812 -25.234 1 32.16 99 ASP A C 1
ATOM 794 O O . ASP A 1 99 ? -9.492 -32.312 -25.25 1 32.16 99 ASP A O 1
ATOM 798 N N . GLU A 1 100 ? -7.77 -33.156 -26.484 1 28.31 100 GLU A N 1
ATOM 799 C CA . GLU A 1 100 ? -8.367 -34.125 -27.375 1 28.31 100 GLU A CA 1
ATOM 800 C C . GLU A 1 100 ? -8.82 -35.375 -26.594 1 28.31 100 GLU A C 1
ATOM 802 O O . GLU A 1 100 ? -8.141 -35.812 -25.672 1 28.31 100 GLU A O 1
ATOM 807 N N . MET B 1 1 ? -12.383 9.664 27.047 1 18.97 1 MET B N 1
ATOM 808 C CA . MET B 1 1 ? -11.484 8.625 26.531 1 18.97 1 MET B CA 1
ATOM 809 C C . MET B 1 1 ? -11.734 8.367 25.047 1 18.97 1 MET B C 1
ATOM 811 O O . MET B 1 1 ? -12.859 8.047 24.656 1 18.97 1 MET B O 1
ATOM 815 N N . ALA B 1 2 ? -11.117 9.125 24.078 1 23.59 2 ALA B N 1
ATOM 816 C CA . ALA B 1 2 ? -11.453 9.422 22.688 1 23.59 2 ALA B CA 1
ATOM 817 C C . ALA B 1 2 ? -11.484 8.148 21.844 1 23.59 2 ALA B C 1
ATOM 819 O O . ALA B 1 2 ? -10.539 7.363 21.859 1 23.59 2 ALA B O 1
ATOM 820 N N . LYS B 1 3 ? -12.68 7.629 21.656 1 22.52 3 LYS B N 1
ATOM 821 C CA . LYS B 1 3 ? -13.031 6.449 20.875 1 22.52 3 LYS B CA 1
ATOM 822 C C . LYS B 1 3 ? -12.414 6.5 19.484 1 22.52 3 LYS B C 1
ATOM 824 O O . LYS B 1 3 ? -12.797 7.332 18.656 1 22.52 3 LYS B O 1
ATOM 829 N N . LYS B 1 4 ? -11.078 6.344 19.5 1 26.06 4 LYS B N 1
ATOM 830 C CA . LYS B 1 4 ? -10.172 6.34 18.344 1 26.06 4 LYS B CA 1
ATOM 831 C C . LYS B 1 4 ? -10.742 5.504 17.203 1 26.06 4 LYS B C 1
ATOM 833 O O . LYS B 1 4 ? -11.164 4.363 17.406 1 26.06 4 LYS B O 1
ATOM 838 N N . ASP B 1 5 ? -11.344 6.105 16.312 1 26.36 5 ASP B N 1
ATOM 839 C CA . ASP B 1 5 ? -12.062 5.676 15.109 1 26.36 5 ASP B CA 1
ATOM 840 C C . ASP B 1 5 ? -11.344 4.516 14.43 1 26.36 5 ASP B C 1
ATOM 842 O O . ASP B 1 5 ? -10.172 4.629 14.062 1 26.36 5 ASP B O 1
ATOM 846 N N . ASP B 1 6 ? -11.719 3.334 14.883 1 23.97 6 ASP B N 1
ATOM 847 C CA . ASP B 1 6 ? -11.477 1.962 14.445 1 23.97 6 ASP B CA 1
ATOM 848 C C . ASP B 1 6 ? -11.617 1.834 12.93 1 23.97 6 ASP B C 1
ATOM 850 O O . ASP B 1 6 ? -12.719 1.957 12.391 1 23.97 6 ASP B O 1
ATOM 854 N N . MET B 1 7 ? -10.867 2.521 12.133 1 25.77 7 MET B N 1
ATOM 855 C CA . MET B 1 7 ? -10.82 2.275 10.695 1 25.77 7 MET B CA 1
ATOM 856 C C . MET B 1 7 ? -10.969 0.787 10.398 1 25.77 7 MET B C 1
ATOM 858 O O . MET B 1 7 ? -10.133 -0.019 10.805 1 25.77 7 MET B O 1
ATOM 862 N N . GLU B 1 8 ? -12.094 0.314 10.508 1 24.97 8 GLU B N 1
ATOM 863 C CA . GLU B 1 8 ? -12.516 -1.05 10.219 1 24.97 8 GLU B CA 1
ATOM 864 C C . GLU B 1 8 ? -11.891 -1.56 8.922 1 24.97 8 GLU B C 1
ATOM 866 O O . GLU B 1 8 ? -12.109 -0.99 7.852 1 24.97 8 GLU B O 1
ATOM 871 N N . GLU B 1 9 ? -10.633 -1.937 8.914 1 28.34 9 GLU B N 1
ATOM 872 C CA . GLU B 1 9 ? -9.859 -2.699 7.941 1 28.34 9 GLU B CA 1
ATOM 873 C C . GLU B 1 9 ? -10.648 -3.889 7.414 1 28.34 9 GLU B C 1
ATOM 875 O O . GLU B 1 9 ? -11.117 -4.727 8.188 1 28.34 9 GLU B O 1
ATOM 880 N N . ILE B 1 10 ? -11.414 -3.641 6.457 1 26.58 10 ILE B N 1
ATOM 881 C CA . ILE B 1 10 ? -12.062 -4.797 5.852 1 26.58 10 ILE B CA 1
ATOM 882 C C . ILE B 1 10 ? -11.031 -5.895 5.594 1 26.58 10 ILE B C 1
ATOM 884 O O . ILE B 1 10 ? -10.188 -5.762 4.711 1 26.58 10 ILE B O 1
ATOM 888 N N . ILE B 1 11 ? -10.508 -6.395 6.668 1 28.59 11 ILE B N 1
ATOM 889 C CA . ILE B 1 11 ? -9.656 -7.574 6.621 1 28.59 11 ILE B CA 1
ATOM 890 C C . ILE B 1 11 ? -10.438 -8.758 6.055 1 28.59 11 ILE B C 1
ATOM 892 O O . ILE B 1 11 ? -11.391 -9.234 6.68 1 28.59 11 ILE B O 1
ATOM 896 N N . ALA B 1 12 ? -10.695 -8.734 4.84 1 28.06 12 ALA B N 1
ATOM 897 C CA . ALA B 1 12 ? -11.133 -10.055 4.406 1 28.06 12 ALA B CA 1
ATOM 898 C C . ALA B 1 12 ? -10.266 -11.148 5.02 1 28.06 12 ALA B C 1
ATOM 900 O O . ALA B 1 12 ? -9.039 -11.031 5.059 1 28.06 12 ALA B O 1
ATOM 901 N N . ASP B 1 13 ? -10.719 -11.703 6.082 1 30.25 13 ASP B N 1
ATOM 902 C CA . ASP B 1 13 ? -10.188 -12.922 6.684 1 30.25 13 ASP B CA 1
ATOM 903 C C . ASP B 1 13 ? -9.75 -13.922 5.609 1 30.25 13 ASP B C 1
ATOM 905 O O . ASP B 1 13 ? -10.578 -14.633 5.043 1 30.25 13 ASP B O 1
ATOM 909 N N . ILE B 1 14 ? -8.938 -13.57 4.648 1 32.78 14 ILE B N 1
ATOM 910 C CA . ILE B 1 14 ? -8.445 -14.68 3.842 1 32.78 14 ILE B CA 1
ATOM 911 C C . ILE B 1 14 ? -7.918 -15.789 4.758 1 32.78 14 ILE B C 1
ATOM 913 O O . ILE B 1 14 ? -6.91 -15.602 5.445 1 32.78 14 ILE B O 1
ATOM 917 N N . ASP B 1 15 ? -8.617 -16.359 5.602 1 34.66 15 ASP B N 1
ATOM 918 C CA . ASP B 1 15 ? -8.297 -17.625 6.277 1 34.66 15 ASP B CA 1
ATOM 919 C C . ASP B 1 15 ? -7.395 -18.5 5.414 1 34.66 15 ASP B C 1
ATOM 921 O O . ASP B 1 15 ? -7.324 -19.703 5.613 1 34.66 15 ASP B O 1
ATOM 925 N N . ASP B 1 16 ? -7.086 -18.203 4.047 1 39.62 16 ASP B N 1
ATOM 926 C CA . ASP B 1 16 ? -6.613 -19.312 3.227 1 39.62 16 ASP B CA 1
ATOM 927 C C . ASP B 1 16 ? -5.281 -19.844 3.748 1 39.62 16 ASP B C 1
ATOM 929 O O . ASP B 1 16 ? -4.379 -19.078 4.07 1 39.62 16 ASP B O 1
ATOM 933 N N . ASP B 1 17 ? -5.207 -20.938 4.281 1 42.12 17 ASP B N 1
ATOM 934 C CA . ASP B 1 17 ? -4.148 -21.922 4.477 1 42.12 17 ASP B CA 1
ATOM 935 C C . ASP B 1 17 ? -3.02 -21.719 3.471 1 42.12 17 ASP B C 1
ATOM 937 O O . ASP B 1 17 ? -2.146 -22.578 3.332 1 42.12 17 ASP B O 1
ATOM 941 N N . ASP B 1 18 ? -3.145 -20.781 2.453 1 54.25 18 ASP B N 1
ATOM 942 C CA . ASP B 1 18 ? -2.143 -20.828 1.394 1 54.25 18 ASP B CA 1
ATOM 943 C C . ASP B 1 18 ? -0.905 -20.016 1.775 1 54.25 18 ASP B C 1
ATOM 945 O O . ASP B 1 18 ? -1.01 -18.844 2.125 1 54.25 18 ASP B O 1
ATOM 949 N N . THR B 1 19 ? 0.11 -20.672 2.238 1 67 19 THR B N 1
ATOM 950 C CA . THR B 1 19 ? 1.452 -20.172 2.502 1 67 19 THR B CA 1
ATOM 951 C C . THR B 1 19 ? 1.942 -19.297 1.343 1 67 19 THR B C 1
ATOM 953 O O . THR B 1 19 ? 1.994 -19.75 0.199 1 67 19 THR B O 1
ATOM 956 N N . PRO B 1 20 ? 2.131 -18.062 1.682 1 72.25 20 PRO B N 1
ATOM 957 C CA . PRO B 1 20 ? 2.689 -17.219 0.623 1 72.25 20 PRO B CA 1
ATOM 958 C C . PRO B 1 20 ? 3.951 -17.797 0 1 72.25 20 PRO B C 1
ATOM 960 O O . PRO B 1 20 ? 4.715 -18.5 0.68 1 72.25 20 PRO B O 1
ATOM 963 N N . THR B 1 21 ? 4.043 -17.641 -1.254 1 79.38 21 THR B N 1
ATOM 964 C CA . THR B 1 21 ? 5.219 -18.125 -1.975 1 79.38 21 THR B CA 1
ATOM 965 C C . THR B 1 21 ? 6.43 -17.234 -1.662 1 79.38 21 THR B C 1
ATOM 967 O O . THR B 1 21 ? 7.57 -17.656 -1.858 1 79.38 21 THR B O 1
ATOM 970 N N . ALA B 1 22 ? 6.219 -16.031 -1.249 1 89.5 22 ALA B N 1
ATOM 971 C CA . ALA B 1 22 ? 7.258 -15.094 -0.826 1 89.5 22 ALA B CA 1
ATOM 972 C C . ALA B 1 22 ? 6.742 -14.156 0.258 1 89.5 22 ALA B C 1
ATOM 974 O O . ALA B 1 22 ? 5.547 -13.852 0.309 1 89.5 22 ALA B O 1
ATOM 975 N N . TYR B 1 23 ? 7.719 -13.766 1.105 1 93.62 23 TYR B N 1
ATOM 976 C CA . TYR B 1 23 ? 7.305 -12.977 2.262 1 93.62 23 TYR B CA 1
ATOM 977 C C . TYR B 1 23 ? 8.469 -12.156 2.803 1 93.62 23 TYR B C 1
ATOM 979 O O . TYR B 1 23 ? 9.602 -12.641 2.879 1 93.62 23 TYR B O 1
ATOM 987 N N . THR B 1 24 ? 8.195 -10.875 3.137 1 95.44 24 THR B N 1
ATOM 988 C CA . THR B 1 24 ? 9.133 -10.031 3.871 1 95.44 24 THR B CA 1
ATOM 989 C C . THR B 1 24 ? 8.383 -9.109 4.832 1 95.44 24 THR B C 1
ATOM 991 O O . THR B 1 24 ? 7.211 -8.797 4.617 1 95.44 24 THR B O 1
ATOM 994 N N . GLU B 1 25 ? 9.094 -8.711 5.906 1 94.88 25 GLU B N 1
ATOM 995 C CA . GLU B 1 25 ? 8.484 -7.84 6.906 1 94.88 25 GLU B CA 1
ATOM 996 C C . GLU B 1 25 ? 9.312 -6.574 7.113 1 94.88 25 GLU B C 1
ATOM 998 O O . GLU B 1 25 ? 10.531 -6.586 6.934 1 94.88 25 GLU B O 1
ATOM 1003 N N . ILE B 1 26 ? 8.586 -5.492 7.406 1 95.25 26 ILE B N 1
ATOM 1004 C CA . ILE B 1 26 ? 9.164 -4.215 7.812 1 95.25 26 ILE B CA 1
ATOM 1005 C C . ILE B 1 26 ? 8.719 -3.877 9.234 1 95.25 26 ILE B C 1
ATOM 1007 O O . ILE B 1 26 ? 7.531 -3.668 9.484 1 95.25 26 ILE B O 1
ATOM 1011 N N . LYS B 1 27 ? 9.719 -3.785 10.094 1 94.31 27 LYS B N 1
ATOM 1012 C CA . LYS B 1 27 ? 9.391 -3.412 11.461 1 94.31 27 LYS B CA 1
ATOM 1013 C C . LYS B 1 27 ? 9.133 -1.912 11.578 1 94.31 27 LYS B C 1
ATOM 1015 O O . LYS B 1 27 ? 9.93 -1.104 11.094 1 94.31 27 LYS B O 1
ATOM 1020 N N . MET B 1 28 ? 8.008 -1.373 12.164 1 90.38 28 MET B N 1
ATOM 1021 C CA . MET B 1 28 ? 7.621 0.03 12.289 1 90.38 28 MET B CA 1
ATOM 1022 C C . MET B 1 28 ? 7.746 0.505 13.734 1 90.38 28 MET B C 1
ATOM 1024 O O . MET B 1 28 ? 7.66 1.704 14 1 90.38 28 MET B O 1
ATOM 1028 N N . GLY B 1 29 ? 7.812 -0.357 14.742 1 86.88 29 GLY B N 1
ATOM 1029 C CA . GLY B 1 29 ? 7.82 -0.014 16.156 1 86.88 29 GLY B CA 1
ATOM 1030 C C . GLY B 1 29 ? 6.461 -0.163 16.812 1 86.88 29 GLY B C 1
ATOM 1031 O O . GLY B 1 29 ? 5.449 -0.314 16.125 1 86.88 29 GLY B O 1
ATOM 1032 N N . GLY B 1 30 ? 6.367 -0.226 18.172 1 91.25 30 GLY B N 1
ATOM 1033 C CA . GLY B 1 30 ? 5.133 -0.318 18.938 1 91.25 30 GLY B CA 1
ATOM 1034 C C . GLY B 1 30 ? 4.359 -1.594 18.672 1 91.25 30 GLY B C 1
ATOM 1035 O O . GLY B 1 30 ? 3.125 -1.593 18.703 1 91.25 30 GLY B O 1
ATOM 1036 N N . GLY B 1 31 ? 5.031 -2.592 18.172 1 93.19 31 GLY B N 1
ATOM 1037 C CA . GLY B 1 31 ? 4.367 -3.861 17.922 1 93.19 31 GLY B CA 1
ATOM 1038 C C . GLY B 1 31 ? 3.764 -3.945 16.531 1 93.19 31 GLY B C 1
ATOM 1039 O O . GLY B 1 31 ? 3.129 -4.941 16.188 1 93.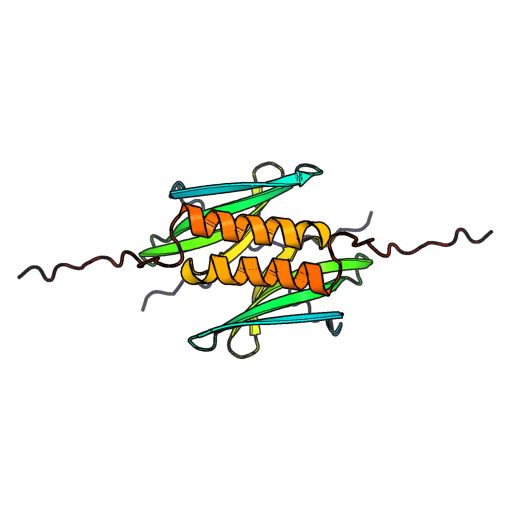19 31 GLY B O 1
ATOM 1040 N N . TRP B 1 32 ? 3.996 -2.918 15.773 1 93.38 32 TRP B N 1
ATOM 1041 C CA . TRP B 1 32 ? 3.477 -2.896 14.414 1 93.38 32 TRP B CA 1
ATOM 1042 C C . TRP B 1 32 ? 4.535 -3.361 13.414 1 93.38 32 TRP B C 1
ATOM 1044 O O . TRP B 1 32 ? 5.727 -3.107 13.609 1 93.38 32 TRP B O 1
ATOM 1054 N N . TYR B 1 33 ? 4.07 -4.066 12.328 1 94.81 33 TYR B N 1
ATOM 1055 C CA . TYR B 1 33 ? 4.934 -4.316 11.18 1 94.81 33 TYR B CA 1
ATOM 1056 C C . TYR B 1 33 ? 4.129 -4.316 9.883 1 94.81 33 TYR B C 1
ATOM 1058 O O . TYR B 1 33 ? 2.906 -4.477 9.906 1 94.81 33 TYR B O 1
ATOM 1066 N N . MET B 1 34 ? 4.754 -4.031 8.828 1 96.5 34 MET B N 1
ATOM 1067 C CA . MET B 1 34 ? 4.211 -4.246 7.492 1 96.5 34 MET B CA 1
ATOM 1068 C C . MET B 1 34 ? 4.758 -5.531 6.883 1 96.5 34 MET B C 1
ATOM 1070 O O . MET B 1 34 ? 5.902 -5.91 7.141 1 96.5 34 MET B O 1
ATOM 1074 N N . ALA B 1 35 ? 3.943 -6.18 6.184 1 96.38 35 ALA B N 1
ATOM 1075 C CA . ALA B 1 35 ? 4.387 -7.371 5.461 1 96.38 35 ALA B CA 1
ATOM 1076 C C . ALA B 1 35 ? 4.059 -7.266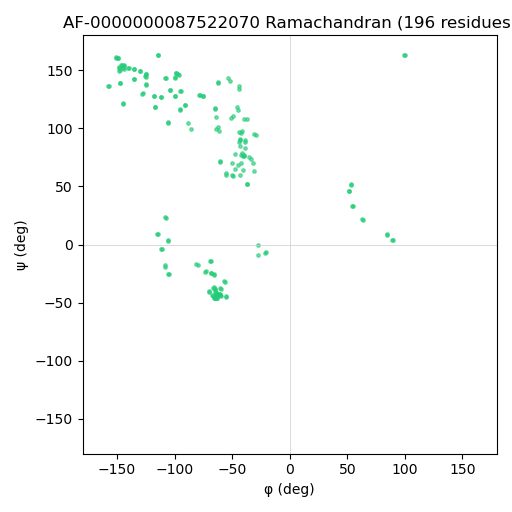 3.975 1 96.38 35 ALA B C 1
ATOM 1078 O O . ALA B 1 35 ? 3.059 -6.656 3.594 1 96.38 35 ALA B O 1
ATOM 1079 N N . ILE B 1 36 ? 4.914 -7.781 3.174 1 97.56 36 ILE B N 1
ATOM 1080 C CA . ILE B 1 36 ? 4.711 -7.965 1.741 1 97.56 36 ILE B CA 1
ATOM 1081 C C . ILE B 1 36 ? 4.762 -9.453 1.399 1 97.56 36 ILE B C 1
ATOM 1083 O O . ILE B 1 36 ? 5.699 -10.156 1.786 1 97.56 36 ILE B O 1
ATOM 1087 N N . SER B 1 37 ? 3.781 -9.891 0.746 1 96.38 37 SER B N 1
ATOM 1088 C CA . SER B 1 37 ? 3.748 -11.305 0.412 1 96.38 37 SER B CA 1
ATOM 1089 C C . SER B 1 37 ? 3.227 -11.531 -1.003 1 96.38 37 SER B C 1
ATOM 1091 O O . SER B 1 37 ? 2.484 -10.703 -1.535 1 96.38 37 SER B O 1
ATOM 1093 N N . LEU B 1 38 ? 3.66 -12.578 -1.573 1 94.94 38 LEU B N 1
ATOM 1094 C CA . LEU B 1 38 ? 3.084 -13.086 -2.812 1 94.94 38 LEU B CA 1
ATOM 1095 C C . LEU B 1 38 ? 2.039 -14.156 -2.527 1 94.94 38 LEU B C 1
ATOM 1097 O O . LEU B 1 38 ? 2.367 -15.227 -2.006 1 94.94 38 LEU B O 1
ATOM 1101 N N . GLU B 1 39 ? 0.832 -13.812 -2.916 1 90.69 39 GLU B N 1
ATOM 1102 C CA . GLU B 1 39 ? -0.306 -14.672 -2.602 1 90.69 39 GLU B CA 1
ATOM 1103 C C . GLU B 1 39 ? -0.922 -15.258 -3.869 1 90.69 39 GLU B C 1
ATOM 1105 O O . GLU B 1 39 ? -0.643 -14.789 -4.977 1 90.69 39 GLU B O 1
ATOM 1110 N N . ARG B 1 40 ? -1.683 -16.281 -3.627 1 86.94 40 ARG B N 1
ATOM 1111 C CA . ARG B 1 40 ? -2.432 -16.891 -4.723 1 86.94 40 ARG B CA 1
ATOM 1112 C C . ARG B 1 40 ? -3.912 -17 -4.375 1 86.94 40 ARG B C 1
ATOM 1114 O O . ARG B 1 40 ? -4.262 -17.422 -3.271 1 86.94 40 ARG B O 1
ATOM 1121 N N . SER B 1 41 ? -4.699 -16.531 -5.301 1 81.25 41 SER B N 1
ATOM 1122 C CA . SER B 1 41 ? -6.141 -16.688 -5.145 1 81.25 41 SER B CA 1
ATOM 1123 C C . SER B 1 41 ? -6.633 -17.984 -5.781 1 81.25 41 SER B C 1
ATOM 1125 O O . SER B 1 41 ? -6.461 -18.188 -6.984 1 81.25 41 SER B O 1
ATOM 1127 N N . GLU B 1 42 ? -7.195 -18.812 -5.039 1 76.75 42 GLU B N 1
ATOM 1128 C CA . GLU B 1 42 ? -7.754 -20.047 -5.582 1 76.75 42 GLU B CA 1
ATOM 1129 C C . GLU B 1 42 ? -8.992 -19.766 -6.434 1 76.75 42 GLU B C 1
ATOM 1131 O O . GLU B 1 42 ? -9.211 -20.422 -7.453 1 76.75 42 GLU B O 1
ATOM 1136 N N . ARG B 1 43 ? -9.766 -18.859 -5.934 1 81.5 43 ARG B N 1
ATOM 1137 C CA . ARG B 1 43 ? -11.008 -18.516 -6.625 1 81.5 43 ARG B CA 1
ATOM 1138 C C . ARG B 1 43 ? -10.727 -18 -8.031 1 81.5 43 ARG B C 1
ATOM 1140 O O . ARG B 1 43 ? -11.422 -18.359 -8.984 1 81.5 43 ARG B O 1
ATOM 1147 N N . PHE B 1 44 ? -9.711 -17.25 -8.219 1 76.88 44 PHE B N 1
ATOM 1148 C CA . PHE B 1 44 ? 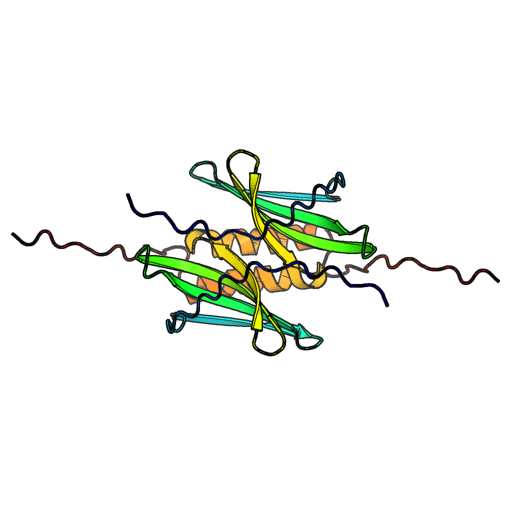-9.453 -16.594 -9.5 1 76.88 44 PHE B CA 1
ATOM 1149 C C . PHE B 1 44 ? -8.227 -17.203 -10.172 1 76.88 44 PHE B C 1
ATOM 1151 O O . PHE B 1 44 ? -7.879 -16.812 -11.297 1 76.88 44 PHE B O 1
ATOM 1158 N N . ASP B 1 45 ? -7.617 -18.109 -9.445 1 81.81 45 ASP B N 1
ATOM 1159 C CA . ASP B 1 45 ? -6.391 -18.734 -9.938 1 81.81 45 ASP B CA 1
ATOM 1160 C C . ASP B 1 45 ? -5.379 -17.672 -10.383 1 81.81 45 ASP B C 1
ATOM 1162 O O . ASP B 1 45 ? -4.855 -17.75 -11.5 1 81.81 45 ASP B O 1
ATOM 1166 N N . LYS B 1 46 ? -5.188 -16.625 -9.547 1 84.31 46 LYS B N 1
ATOM 1167 C CA . LYS B 1 46 ? -4.262 -15.531 -9.836 1 84.31 46 LYS B CA 1
ATOM 1168 C C . LYS B 1 46 ? -3.34 -15.266 -8.648 1 84.31 46 LYS B C 1
ATOM 1170 O O . LYS B 1 46 ? -3.717 -15.5 -7.496 1 84.31 46 LYS B O 1
ATOM 1175 N N . GLU B 1 47 ? -2.211 -14.828 -9.023 1 89 47 GLU B N 1
ATOM 1176 C CA . GLU B 1 47 ? -1.264 -14.391 -8 1 89 47 GLU B CA 1
ATOM 1177 C C . GLU B 1 47 ? -1.294 -12.875 -7.832 1 89 47 GLU B C 1
ATOM 1179 O O . GLU B 1 47 ? -1.536 -12.141 -8.797 1 89 47 GLU B O 1
ATOM 1184 N N . TYR B 1 48 ? -1.06 -12.445 -6.66 1 92.19 48 TYR B N 1
ATOM 1185 C CA . TYR B 1 48 ? -1.016 -11.016 -6.379 1 92.19 48 TYR B CA 1
ATOM 1186 C C . TYR B 1 48 ? -0.071 -10.719 -5.223 1 92.19 48 TYR B C 1
ATOM 1188 O O . TYR B 1 48 ? 0.303 -11.617 -4.469 1 92.19 48 TYR B O 1
ATOM 1196 N N . VAL B 1 49 ? 0.318 -9.562 -5.137 1 95.44 49 VAL B N 1
ATOM 1197 C CA . VAL B 1 49 ? 1.103 -9.078 -4.004 1 95.44 49 VAL B CA 1
ATOM 1198 C C . VAL B 1 49 ? 0.178 -8.445 -2.969 1 95.44 49 VAL B C 1
ATOM 1200 O O . VAL B 1 49 ? -0.722 -7.676 -3.322 1 95.44 49 VAL B O 1
ATOM 1203 N N . GLU B 1 50 ? 0.382 -8.844 -1.754 1 95.69 50 GLU B N 1
ATOM 1204 C CA . GLU B 1 50 ? -0.349 -8.219 -0.655 1 95.69 50 GLU B CA 1
ATOM 1205 C C . GLU B 1 50 ? 0.583 -7.402 0.234 1 95.69 50 GLU B C 1
ATOM 1207 O O . GLU B 1 50 ? 1.642 -7.887 0.642 1 95.69 50 GLU B O 1
ATOM 1212 N N . ILE B 1 51 ? 0.249 -6.129 0.469 1 97 51 ILE B N 1
ATOM 1213 C CA . ILE B 1 51 ? 0.842 -5.309 1.519 1 97 51 ILE B CA 1
ATOM 1214 C C . ILE B 1 51 ? -0.089 -5.266 2.729 1 97 51 ILE B C 1
ATOM 1216 O O . ILE B 1 51 ? -1.277 -4.965 2.596 1 97 51 ILE B O 1
ATOM 1220 N N . SER B 1 52 ? 0.445 -5.574 3.895 1 96.31 52 SER B N 1
ATOM 1221 C CA . SER B 1 52 ? -0.423 -5.57 5.066 1 96.31 52 SER B CA 1
ATOM 1222 C C . SER B 1 52 ? 0.248 -4.875 6.246 1 96.31 52 SER B C 1
ATOM 1224 O O . SER B 1 52 ? 1.476 -4.789 6.309 1 96.31 52 SER B O 1
ATOM 1226 N N . LYS B 1 53 ? -0.55 -4.34 7.039 1 94.81 53 LYS B N 1
ATOM 1227 C CA . LYS B 1 53 ? -0.156 -3.877 8.367 1 94.81 53 LYS B CA 1
ATOM 1228 C C . LYS B 1 53 ? -0.638 -4.84 9.453 1 94.81 53 LYS B C 1
ATOM 1230 O O . LYS B 1 53 ? -1.815 -5.203 9.484 1 94.81 53 LYS B O 1
ATOM 1235 N N . GLU B 1 54 ? 0.262 -5.133 10.297 1 93.44 54 GLU B N 1
ATOM 1236 C CA . GLU B 1 54 ? -0.063 -6.176 11.266 1 93.44 54 GLU B CA 1
ATOM 1237 C C . GLU B 1 54 ? 0.361 -5.777 12.672 1 93.44 54 GLU B C 1
ATOM 1239 O O . GLU B 1 54 ? 1.376 -5.102 12.859 1 93.44 54 GLU B O 1
ATOM 1244 N N . ARG B 1 55 ? -0.47 -6.152 13.609 1 94 55 ARG B N 1
ATOM 1245 C CA . ARG B 1 55 ? -0.179 -5.992 15.031 1 94 55 ARG B CA 1
ATOM 1246 C C . ARG B 1 55 ? -0.799 -7.117 15.852 1 94 55 ARG B C 1
ATOM 1248 O O . ARG B 1 55 ? -1.932 -7.527 15.594 1 94 55 ARG B O 1
ATOM 1255 N N . ALA B 1 56 ? -0.035 -7.602 16.828 1 93.06 56 ALA B N 1
ATOM 1256 C CA . ALA B 1 56 ? -0.512 -8.648 17.734 1 93.06 56 ALA B CA 1
ATOM 1257 C C . ALA B 1 56 ? -1.004 -9.859 16.938 1 93.06 56 ALA B C 1
ATOM 1259 O O . ALA B 1 56 ? -2.039 -10.445 17.281 1 93.06 56 ALA B O 1
ATOM 1260 N N . GLY B 1 57 ? -0.409 -10.164 15.812 1 87.38 57 GLY B N 1
ATOM 1261 C CA . GLY B 1 57 ? -0.665 -11.375 15.047 1 87.38 57 GLY B CA 1
ATOM 1262 C C . GLY B 1 57 ? -1.864 -11.25 14.125 1 87.38 57 GLY B C 1
ATOM 1263 O O . GLY B 1 57 ? -2.283 -12.234 13.508 1 87.38 57 GLY B O 1
ATOM 1264 N N . LYS B 1 58 ? -2.391 -10.008 14.031 1 93.94 58 LYS B N 1
ATOM 1265 C CA . LYS B 1 58 ? -3.578 -9.805 13.211 1 93.94 58 LYS B CA 1
ATOM 1266 C C . LYS B 1 58 ? -3.338 -8.719 12.164 1 93.94 58 LYS B C 1
ATOM 1268 O O . LYS B 1 58 ? -2.742 -7.684 12.453 1 93.94 58 LYS B O 1
ATOM 1273 N N . LYS B 1 59 ? -3.805 -9.031 11.016 1 91.12 59 LYS B N 1
ATOM 1274 C CA . LYS B 1 59 ? -3.771 -8.023 9.953 1 91.12 59 LYS B CA 1
ATOM 1275 C C . LYS B 1 59 ? -4.848 -6.961 10.172 1 91.12 59 LYS B C 1
ATOM 1277 O O . LYS B 1 59 ? -6.023 -7.285 10.352 1 91.12 59 LYS B O 1
ATOM 1282 N N . ARG B 1 60 ? -4.41 -5.734 10.141 1 91.94 60 ARG B N 1
ATOM 1283 C CA . ARG B 1 60 ? -5.34 -4.645 10.406 1 91.94 60 ARG B CA 1
ATOM 1284 C C . ARG B 1 60 ? -5.699 -3.908 9.117 1 91.94 60 ARG B C 1
ATOM 1286 O O . ARG B 1 60 ? -6.711 -3.211 9.055 1 91.94 60 ARG B O 1
ATOM 1293 N N . ALA B 1 61 ? -4.852 -3.967 8.195 1 92.69 61 ALA B N 1
ATOM 1294 C CA . ALA B 1 61 ? -5.078 -3.385 6.879 1 92.69 61 ALA B CA 1
ATOM 1295 C C . ALA B 1 61 ? -4.363 -4.188 5.793 1 92.69 61 ALA B C 1
ATOM 1297 O O . ALA B 1 61 ? -3.354 -4.84 6.059 1 92.69 61 ALA B O 1
ATOM 1298 N N . ARG B 1 62 ? -4.914 -4.133 4.586 1 94.88 62 ARG B N 1
ATOM 1299 C CA . ARG B 1 62 ? -4.332 -4.844 3.451 1 94.88 62 ARG B CA 1
ATOM 1300 C C . ARG B 1 62 ? -4.504 -4.047 2.164 1 94.88 62 ARG B C 1
ATOM 1302 O O . ARG B 1 62 ? -5.477 -3.305 2.01 1 94.88 62 ARG B O 1
ATOM 1309 N N . PHE B 1 63 ? -3.596 -4.273 1.307 1 95.56 63 PHE B N 1
ATOM 1310 C CA . PHE B 1 63 ? -3.611 -3.709 -0.037 1 95.56 63 PHE B CA 1
ATOM 1311 C C . PHE B 1 63 ? -3.033 -4.695 -1.046 1 95.56 63 PHE B C 1
ATOM 1313 O O . PHE B 1 63 ? -1.888 -5.129 -0.908 1 95.56 63 PHE B O 1
ATOM 1320 N N . ASN B 1 64 ? -3.826 -4.984 -1.942 1 93.75 64 ASN B N 1
ATOM 1321 C CA . ASN B 1 64 ? -3.424 -5.965 -2.945 1 93.75 64 ASN B CA 1
ATOM 1322 C C . ASN B 1 64 ? -3.158 -5.305 -4.297 1 93.75 64 ASN B C 1
ATOM 1324 O O . ASN B 1 64 ? -3.885 -4.395 -4.703 1 93.75 64 ASN B O 1
ATOM 1328 N N . LEU B 1 65 ? -2.121 -5.875 -4.961 1 92.69 65 LEU B N 1
ATOM 1329 C CA . LEU B 1 65 ? -1.851 -5.355 -6.301 1 92.69 65 LEU B CA 1
ATOM 1330 C C . LEU B 1 65 ? -1.267 -6.441 -7.195 1 92.69 65 LEU B C 1
ATOM 1332 O O . LEU B 1 65 ? -0.755 -7.453 -6.703 1 92.69 65 LEU B O 1
ATOM 1336 N N . SER B 1 66 ? -1.391 -6.172 -8.422 1 91.81 66 SER B N 1
ATOM 1337 C CA . SER B 1 66 ? -0.75 -7.051 -9.398 1 91.81 66 SER B CA 1
ATOM 1338 C C . SER B 1 66 ? 0.765 -7.055 -9.227 1 91.81 66 SER B C 1
ATOM 1340 O O . SER B 1 66 ? 1.373 -6.004 -9.008 1 91.81 66 SER B O 1
ATOM 1342 N N . PRO B 1 67 ? 1.34 -8.195 -9.352 1 94.81 67 PRO B N 1
ATOM 1343 C CA . PRO B 1 67 ? 2.793 -8.289 -9.195 1 94.81 67 PRO B CA 1
ATOM 1344 C C . PRO B 1 67 ? 3.551 -7.371 -10.148 1 94.81 67 PRO B C 1
ATOM 1346 O O . PRO B 1 67 ? 4.59 -6.816 -9.789 1 94.81 67 PRO B O 1
ATOM 1349 N N . LYS B 1 68 ? 3.01 -7.137 -11.32 1 9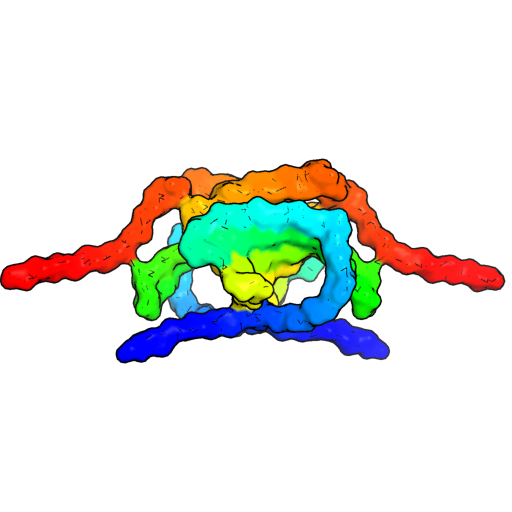2.94 68 LYS B N 1
ATOM 1350 C CA . LYS B 1 68 ? 3.709 -6.359 -12.336 1 92.94 68 LYS B CA 1
ATOM 1351 C C . LYS B 1 68 ? 3.828 -4.895 -11.93 1 92.94 68 LYS B C 1
ATOM 1353 O O . LYS B 1 68 ? 4.625 -4.145 -12.5 1 92.94 68 LYS B O 1
ATOM 1358 N N . HIS B 1 69 ? 3.062 -4.508 -10.938 1 95.19 69 HIS B N 1
ATOM 1359 C CA . HIS B 1 69 ? 3.064 -3.102 -10.547 1 95.19 69 HIS B CA 1
ATOM 1360 C C . HIS B 1 69 ? 3.834 -2.895 -9.242 1 95.19 69 HIS B C 1
ATOM 1362 O O . HIS B 1 69 ? 3.912 -1.772 -8.734 1 95.19 69 HIS B O 1
ATOM 1368 N N . THR B 1 70 ? 4.402 -3.895 -8.727 1 97.12 70 THR B N 1
ATOM 1369 C CA . THR B 1 70 ? 5.051 -3.828 -7.418 1 97.12 70 THR B CA 1
ATOM 1370 C C . THR B 1 70 ? 6.254 -2.889 -7.457 1 97.12 70 THR B C 1
ATOM 1372 O O . THR B 1 70 ? 6.367 -1.983 -6.629 1 97.12 70 THR B O 1
ATOM 1375 N N . ARG B 1 71 ? 7.105 -3.014 -8.484 1 97.69 71 ARG B N 1
ATOM 1376 C CA . ARG B 1 71 ? 8.305 -2.189 -8.578 1 97.69 71 ARG B CA 1
ATOM 1377 C C . ARG B 1 71 ? 7.949 -0.723 -8.797 1 97.69 71 ARG B C 1
ATOM 1379 O O . ARG B 1 71 ? 8.508 0.163 -8.148 1 97.69 71 ARG B O 1
ATOM 1386 N N . VAL B 1 72 ? 6.996 -0.49 -9.688 1 97.31 72 VAL B N 1
ATOM 1387 C CA . VAL B 1 72 ? 6.656 0.887 -10.023 1 97.31 72 VAL B CA 1
ATOM 1388 C C . VAL B 1 72 ? 6.047 1.586 -8.812 1 97.31 72 VAL B C 1
ATOM 1390 O O . VAL B 1 72 ? 6.277 2.777 -8.594 1 97.31 72 VAL B O 1
ATOM 1393 N N . LEU B 1 73 ? 5.266 0.861 -8.047 1 97.88 73 LEU B N 1
ATOM 1394 C CA . LEU B 1 73 ? 4.754 1.451 -6.816 1 97.88 73 LEU B CA 1
ATOM 1395 C C . LEU B 1 73 ? 5.895 1.785 -5.863 1 97.88 73 LEU B C 1
ATOM 1397 O O . LEU B 1 73 ? 5.914 2.863 -5.266 1 97.88 73 LEU B O 1
ATOM 1401 N N . GLY B 1 74 ? 6.812 0.874 -5.684 1 98.5 74 GLY B N 1
ATOM 1402 C CA . GLY B 1 74 ? 7.965 1.133 -4.836 1 98.5 74 GLY B CA 1
ATOM 1403 C C . GLY B 1 74 ? 8.742 2.369 -5.246 1 98.5 74 GLY B C 1
ATOM 1404 O O . GLY B 1 74 ? 9.07 3.211 -4.41 1 98.5 74 GLY B O 1
ATOM 1405 N N . GLU B 1 75 ? 8.977 2.498 -6.52 1 98.44 75 GLU B N 1
ATOM 1406 C CA . GLU B 1 75 ? 9.695 3.652 -7.051 1 98.44 75 GLU B CA 1
ATOM 1407 C C . GLU B 1 75 ? 8.922 4.945 -6.805 1 98.44 75 GLU B C 1
ATOM 1409 O O . GLU B 1 75 ? 9.508 5.961 -6.426 1 98.44 75 GLU B O 1
ATOM 1414 N N . ALA B 1 76 ? 7.691 4.891 -7.016 1 98.31 76 ALA B N 1
ATOM 1415 C CA . ALA B 1 76 ? 6.852 6.07 -6.824 1 98.31 76 ALA B CA 1
ATOM 141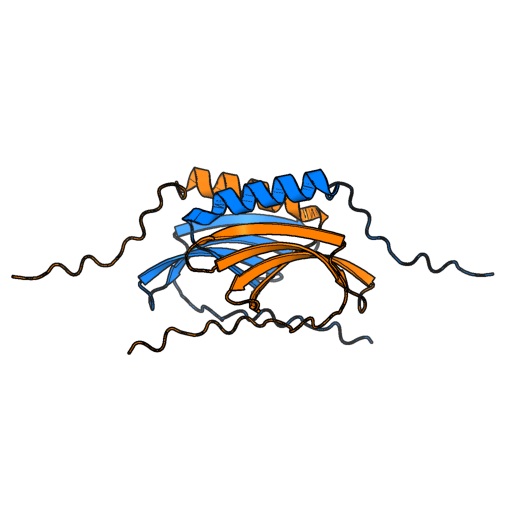6 C C . ALA B 1 76 ? 6.828 6.492 -5.355 1 98.31 76 ALA B C 1
ATOM 1418 O O . ALA B 1 76 ? 6.836 7.684 -5.047 1 98.31 76 ALA B O 1
ATOM 1419 N N . LEU B 1 77 ? 6.797 5.527 -4.48 1 98.31 77 LEU B N 1
ATOM 1420 C CA . LEU B 1 77 ? 6.809 5.828 -3.055 1 98.31 77 LEU B CA 1
ATOM 1421 C C . LEU B 1 77 ? 8.109 6.508 -2.65 1 98.31 77 LEU B C 1
ATOM 1423 O O . LEU B 1 77 ? 8.102 7.469 -1.877 1 98.31 77 LEU B O 1
ATOM 1427 N N . ILE B 1 78 ? 9.234 6.051 -3.18 1 98.25 78 ILE B N 1
ATOM 1428 C CA . ILE B 1 78 ? 10.523 6.648 -2.867 1 98.25 78 ILE B CA 1
ATOM 1429 C C . ILE B 1 78 ? 10.57 8.078 -3.4 1 98.25 78 ILE B C 1
ATOM 1431 O O . ILE B 1 78 ? 10.961 9.008 -2.68 1 98.25 78 ILE B O 1
ATOM 1435 N N . ARG B 1 79 ? 10.141 8.234 -4.633 1 98.12 79 ARG B N 1
ATOM 1436 C CA . ARG B 1 79 ? 10.117 9.57 -5.215 1 98.12 79 ARG B CA 1
ATOM 1437 C C . ARG B 1 79 ? 9.203 10.5 -4.418 1 98.12 79 ARG B C 1
ATOM 1439 O O . ARG B 1 79 ? 9.555 11.656 -4.172 1 98.12 79 ARG B O 1
ATOM 1446 N N . PHE B 1 80 ? 8 9.992 -4.031 1 97.88 80 PHE B N 1
ATOM 1447 C CA . PHE B 1 80 ? 7.039 10.766 -3.256 1 97.88 80 PHE B CA 1
ATOM 1448 C C . PHE B 1 80 ? 7.641 11.195 -1.922 1 97.88 80 PHE B C 1
ATOM 1450 O O . PHE B 1 80 ? 7.473 12.336 -1.497 1 97.88 80 PHE B O 1
ATOM 1457 N N . ALA B 1 81 ? 8.305 10.289 -1.29 1 97.31 81 ALA B N 1
ATOM 1458 C CA . ALA B 1 81 ? 8.969 10.602 -0.023 1 97.31 81 ALA B CA 1
ATOM 1459 C C . ALA B 1 81 ? 10.031 11.68 -0.206 1 97.31 81 ALA B C 1
ATOM 1461 O O . ALA B 1 81 ? 10.133 12.602 0.604 1 97.31 81 ALA B O 1
ATOM 1462 N N . ASP B 1 82 ? 10.812 11.594 -1.256 1 96.81 82 ASP B N 1
ATOM 1463 C CA . ASP B 1 82 ? 11.867 12.555 -1.534 1 96.81 82 ASP B CA 1
ATOM 1464 C C . ASP B 1 82 ? 11.289 13.938 -1.823 1 96.81 82 ASP B C 1
ATOM 1466 O O . ASP B 1 82 ? 11.75 14.938 -1.272 1 96.81 82 ASP B O 1
ATOM 1470 N N . GLU B 1 83 ? 10.289 13.922 -2.621 1 96.06 83 GLU B N 1
ATOM 1471 C CA . GLU B 1 83 ? 9.719 15.188 -3.072 1 96.06 83 GLU B CA 1
ATOM 1472 C C . GLU B 1 83 ? 9.023 15.922 -1.925 1 96.06 83 GLU B C 1
ATOM 1474 O O . GLU B 1 83 ? 8.891 17.141 -1.957 1 96.06 83 GLU B O 1
ATOM 1479 N N . ASN B 1 84 ? 8.609 15.156 -0.932 1 94.69 84 ASN B N 1
ATOM 1480 C CA . ASN B 1 84 ? 7.848 15.773 0.151 1 94.69 84 ASN B CA 1
ATOM 1481 C C . ASN B 1 84 ? 8.609 15.719 1.472 1 94.69 84 ASN B C 1
ATOM 1483 O O . ASN B 1 84 ? 8.055 16.016 2.529 1 94.69 84 ASN B O 1
ATOM 1487 N N . ASP B 1 85 ? 9.82 15.344 1.494 1 94.56 85 ASP B N 1
ATOM 1488 C CA . ASP B 1 85 ? 10.727 15.297 2.639 1 94.56 85 ASP B CA 1
ATOM 1489 C C . ASP B 1 85 ? 10.109 14.5 3.791 1 94.56 85 ASP B C 1
ATOM 1491 O O . ASP B 1 85 ? 10.086 14.977 4.93 1 94.56 85 ASP B O 1
ATOM 1495 N N . LEU B 1 86 ? 9.648 13.281 3.42 1 95.19 86 LEU B N 1
ATOM 1496 C CA . LEU B 1 86 ? 8.883 12.539 4.422 1 95.19 86 LEU B CA 1
ATOM 1497 C C . LEU B 1 86 ? 9.82 11.859 5.418 1 95.19 86 LEU B C 1
ATOM 1499 O O . LEU B 1 86 ? 9.391 11.461 6.504 1 95.19 86 LEU B O 1
ATOM 1503 N N . ASP B 1 87 ? 11.023 11.711 5.109 1 91.44 87 ASP B N 1
ATOM 1504 C CA . ASP B 1 87 ? 11.977 11.125 6.047 1 91.44 87 ASP B CA 1
ATOM 1505 C C . ASP B 1 87 ? 12.18 12.023 7.262 1 91.44 87 ASP B C 1
ATOM 1507 O O . ASP B 1 87 ? 12.562 11.555 8.336 1 91.44 87 ASP B O 1
ATOM 1511 N N . ASN B 1 88 ? 11.953 13.273 7.098 1 86.38 88 ASN B N 1
ATOM 1512 C CA . ASN B 1 88 ? 12.086 14.258 8.164 1 86.38 88 ASN B CA 1
ATOM 1513 C C . ASN B 1 88 ? 10.719 14.773 8.633 1 86.38 88 ASN B C 1
ATOM 1515 O O . ASN B 1 88 ? 10.617 15.898 9.125 1 86.38 88 ASN B O 1
ATOM 1519 N N . PHE B 1 89 ? 9.82 13.914 8.359 1 82.38 89 PHE B N 1
ATOM 1520 C CA . PHE B 1 89 ? 8.453 14.328 8.648 1 82.38 89 PHE B CA 1
ATOM 1521 C C . PHE B 1 89 ? 8.25 14.516 10.148 1 82.38 89 PHE B C 1
ATOM 1523 O O . PHE B 1 89 ? 8.539 13.617 10.938 1 82.38 89 PHE B O 1
ATOM 1530 N N . VAL B 1 90 ? 7.938 15.703 10.57 1 69.69 90 VAL B N 1
ATOM 1531 C CA . VAL B 1 90 ? 7.578 16.016 11.945 1 69.69 90 VAL B CA 1
ATOM 1532 C C . VAL B 1 90 ? 6.074 16.266 12.047 1 69.69 90 VAL B C 1
ATOM 1534 O O . VAL B 1 90 ? 5.527 17.109 11.32 1 69.69 90 VAL B O 1
ATOM 1537 N N . SER B 1 91 ? 5.398 15.234 12.625 1 63.56 91 SER B N 1
ATOM 1538 C CA . SER B 1 91 ? 3.951 15.383 12.734 1 63.56 91 SER B CA 1
ATOM 1539 C C . SER B 1 91 ? 3.584 16.719 13.375 1 63.56 91 SER B C 1
ATOM 1541 O O . SER B 1 91 ? 4.234 17.156 14.328 1 63.56 91 SER B O 1
ATOM 1543 N N . LYS B 1 92 ? 3.055 17.672 12.727 1 57.56 92 LYS B N 1
ATOM 1544 C CA . LYS B 1 92 ? 2.613 18.922 13.352 1 57.56 92 LYS B CA 1
ATOM 1545 C C . LYS B 1 92 ? 1.641 18.641 14.492 1 57.56 92 LYS B C 1
ATOM 1547 O O . LYS B 1 92 ? 0.5 18.234 14.266 1 57.56 92 LYS B O 1
ATOM 1552 N N . SER B 1 93 ? 1.982 17.953 15.477 1 49.81 93 SER B N 1
ATOM 1553 C CA . SER B 1 93 ? 1.13 17.969 16.656 1 49.81 93 SER B CA 1
ATOM 1554 C C . SER B 1 93 ? 0.676 19.391 17 1 49.81 93 SER B C 1
ATOM 1556 O O . SER B 1 93 ? 1.354 20.359 16.656 1 49.81 93 SER B O 1
ATOM 1558 N N . SER B 1 94 ? -0.591 19.609 17.344 1 44.66 94 SER B N 1
ATOM 1559 C CA . SER B 1 94 ? -1.128 20.797 18.016 1 44.66 94 SER B CA 1
ATOM 1560 C C . SER B 1 94 ? -0.225 21.234 19.156 1 44.66 94 SER B C 1
ATOM 1562 O O . SER B 1 94 ? 0.044 20.453 20.078 1 44.66 94 SER B O 1
ATOM 1564 N N . SER B 1 95 ? 0.708 22.031 19 1 40.25 95 SER B N 1
ATOM 1565 C CA . SER B 1 95 ? 1.113 22.828 20.156 1 40.25 95 SER B CA 1
ATOM 1566 C C . SER B 1 95 ? -0.097 23.297 20.953 1 40.25 95 SER B C 1
ATOM 1568 O O . SER B 1 95 ? -0.845 24.156 20.516 1 40.25 95 SER B O 1
ATOM 1570 N N . LYS B 1 96 ? -0.852 22.609 21.797 1 40.97 96 LYS B N 1
ATOM 1571 C CA . LYS B 1 96 ? -1.39 23.281 22.969 1 40.97 96 LYS B CA 1
ATOM 1572 C C . LYS B 1 96 ? -0.349 24.203 23.609 1 40.97 96 LYS B C 1
ATOM 1574 O O . LYS B 1 96 ? 0.685 23.734 24.094 1 40.97 96 LYS B O 1
ATOM 1579 N N . GLU B 1 97 ? -0.091 25.344 23.125 1 36.44 97 GLU B N 1
ATOM 1580 C CA . GLU B 1 97 ? 0.269 26.453 24.016 1 36.44 97 GLU B CA 1
ATOM 1581 C C . GLU B 1 97 ? -0.386 26.297 25.375 1 36.44 97 GLU B C 1
ATOM 1583 O O . GLU B 1 97 ? -1.608 26.188 25.484 1 36.44 97 GLU B O 1
ATOM 1588 N N . ASP B 1 98 ? 0.258 25.703 26.406 1 34.97 98 ASP B N 1
ATOM 1589 C CA . ASP B 1 98 ? 0.094 26.141 27.781 1 34.97 98 ASP B CA 1
ATOM 1590 C C . ASP B 1 98 ? -0.163 27.656 27.859 1 34.97 98 ASP B C 1
ATOM 1592 O O . ASP B 1 98 ? 0.714 28.453 27.516 1 34.97 98 ASP B O 1
ATOM 1596 N N . ASP B 1 99 ? -1.249 28.188 27.469 1 31.95 99 ASP B N 1
ATOM 1597 C CA . ASP B 1 99 ? -1.552 29.453 28.141 1 31.95 99 ASP B CA 1
ATOM 1598 C C . ASP B 1 99 ? -1.146 29.406 29.609 1 31.95 99 ASP B C 1
ATOM 1600 O O . ASP B 1 99 ? -1.558 28.5 30.344 1 31.95 99 ASP B O 1
ATOM 1604 N N . GLU B 1 100 ? -0.041 30.141 30 1 27.62 100 GLU B N 1
ATOM 1605 C CA . GLU B 1 100 ? -0.151 30.906 31.234 1 27.62 100 GLU B CA 1
ATOM 1606 C C . GLU B 1 100 ? -1.433 31.734 31.25 1 27.62 100 GLU B C 1
ATOM 1608 O O . GLU B 1 100 ? -1.835 32.281 30.234 1 27.62 100 GLU B O 1
#

Secondary structure (DSSP, 8-state):
--------------------SEEEEEEEETTEEEEEEEEEETTTTEEEEEEEEEETTEEEEEEEE-GGGHHHHHHHHHHHHHHHTGGG------------/--------------------SEEEEEEEETTEEEEEEEEEETTTTEEEEEEEEEETTEEEEEEEE-GGGHHHHHHHHHHHHHHHTGGG------------

Foldseek 3Di:
DPPPPLPQAPPPCCVPPDDFPDKDWADDDPQKIWMWTWDADPVVRDIWIKIFIDGPHDTSHIDIDHPVCVVVVVVVVVVVCVVVVVVPDDPPDPPPPPPD/DPPPPLPQAPPPCCVPPDPFPDKDWADDDPQKIWMWTWDADPVVRDIWIKIFIDGPHDTSHIDIDHPVCVVVVVVVVVVVCVVVVVVPDDPPDPPPPPDD

pLDDT: mean 75.88, std 26.84, range [18.83, 98.5]

Organism: NCBI:txid91560

Nearest PDB structures (foldseek):
  8cht-assembly1_A  TM=7.431E-01  e=2.103E-02  Homo sapiens
  7wzg-assembly1_A  TM=4.902E-01  e=8.916E-01  Streptomyces sp.
  6w90-assembly1_A  TM=3.298E-01  e=1.352E+00  synthetic construct
  5tpj-assembly1_A  TM=3.158E-01  e=3.944E+00  synthetic construct
  8cht-assembly1_A  TM=7.435E-01  e=2.514E-02  Homo sapiens

Solvent-accessible surface area (backbone atoms only — not comparable to full-atom values): 11722 Å² total; per-residue (Å²): 132,81,79,70,79,70,71,62,38,48,50,72,78,71,74,64,85,67,73,55,84,40,77,50,75,44,84,73,57,97,66,34,31,35,37,43,30,35,39,71,38,78,91,74,52,42,62,31,29,36,40,32,36,33,42,92,93,36,71,53,33,50,41,75,41,56,42,68,48,35,40,59,50,10,52,50,30,36,51,51,22,62,76,62,48,18,83,71,60,68,75,70,62,80,73,74,69,77,74,128,133,82,80,70,79,71,74,66,40,50,50,73,75,72,74,66,85,68,74,55,83,39,76,51,76,44,84,73,57,96,65,33,29,35,36,41,30,36,40,72,38,77,91,73,53,41,61,30,30,37,39,32,36,32,43,91,91,37,68,52,36,56,42,74,42,54,44,68,48,35,40,61,50,10,53,49,31,36,50,51,24,62,77,63,48,18,84,71,59,69,78,69,60,79,75,74,71,78,74,126

Sequence (200 aa):
MAKKDDMEEIIADIDDDDTPTAYTEIKMGGGWYMAISLERSERFDKEYVEISKERAGKKRARFNLSPKHTRVLGEALIRFADENDLDNFVSKSSSKEDDEMAKKDDMEEIIADIDDDDTPTAYTEIKMGGGWYMAISLERSERFDKEYVEISKERAGKKRARFNLSPKHTRVLGEALIRFADENDLDNFVSKSSSKEDDE